Protein AF-W0Z5A5-F1 (afdb_monomer_lite)

pLDDT: mean 85.35, std 13.69, range [45.59, 98.44]

Radius of gyration: 23.7 Å; chains: 1; bounding box: 77×32×82 Å

Structure (mmCIF, N/CA/C/O backbone):
data_AF-W0Z5A5-F1
#
_entry.id   AF-W0Z5A5-F1
#
loop_
_atom_site.group_PDB
_atom_site.id
_atom_site.type_symbol
_atom_site.label_atom_id
_atom_site.label_alt_id
_atom_site.label_comp_id
_atom_site.label_asym_id
_atom_site.label_entity_id
_atom_site.label_seq_id
_atom_site.pdbx_PDB_ins_code
_atom_site.Cartn_x
_atom_site.Cartn_y
_atom_site.Cartn_z
_atom_site.occupancy
_atom_site.B_iso_or_equiv
_atom_site.auth_seq_id
_atom_site.auth_comp_id
_atom_site.auth_asym_id
_atom_site.auth_atom_id
_atom_site.pdbx_PDB_model_num
ATOM 1 N N . MET A 1 1 ? 2.523 -11.359 33.292 1.00 61.91 1 MET A N 1
ATOM 2 C CA . MET A 1 1 ? 3.242 -12.632 33.064 1.00 61.91 1 MET A CA 1
ATOM 3 C C . MET A 1 1 ? 3.071 -13.136 31.631 1.00 61.91 1 MET A C 1
ATOM 5 O O . MET A 1 1 ? 4.063 -13.268 30.933 1.00 61.91 1 MET A O 1
ATOM 9 N N . THR A 1 2 ? 1.841 -13.303 31.136 1.00 78.62 2 THR A N 1
ATOM 10 C CA . THR A 1 2 ? 1.542 -13.805 29.777 1.00 78.62 2 THR A CA 1
ATOM 11 C C . THR A 1 2 ? 2.139 -12.960 28.646 1.00 78.62 2 THR A C 1
ATOM 13 O O . THR A 1 2 ? 2.753 -13.506 27.742 1.00 78.62 2 THR A O 1
ATOM 16 N N . ALA A 1 3 ? 2.037 -11.628 28.714 1.00 73.06 3 ALA A N 1
ATOM 17 C CA . ALA A 1 3 ? 2.597 -10.742 27.684 1.00 73.06 3 ALA A CA 1
ATOM 18 C C . ALA A 1 3 ? 4.132 -10.819 27.587 1.00 73.06 3 ALA A C 1
ATOM 20 O O . ALA A 1 3 ? 4.684 -10.795 26.493 1.00 73.06 3 ALA A O 1
ATOM 21 N N . VAL A 1 4 ? 4.813 -10.958 28.729 1.00 80.62 4 VAL A N 1
ATOM 22 C CA . VAL A 1 4 ? 6.276 -11.109 28.786 1.00 80.62 4 VAL A CA 1
ATOM 23 C C . VAL A 1 4 ? 6.687 -12.460 28.207 1.00 80.62 4 VAL A C 1
ATOM 25 O O . VAL A 1 4 ? 7.598 -12.514 27.394 1.00 80.62 4 VAL A O 1
ATOM 28 N N . LEU A 1 5 ? 5.970 -13.533 28.552 1.00 83.56 5 LEU A N 1
ATOM 29 C CA . LEU A 1 5 ? 6.217 -14.865 27.997 1.00 83.56 5 LEU A CA 1
ATOM 30 C C . LEU A 1 5 ? 6.009 -14.906 26.479 1.00 83.56 5 LEU A C 1
ATOM 32 O O . LEU A 1 5 ? 6.840 -15.465 25.773 1.00 83.56 5 LEU A O 1
ATOM 36 N N . ILE A 1 6 ? 4.953 -14.265 25.967 1.00 82.19 6 ILE A N 1
ATOM 37 C CA . ILE A 1 6 ? 4.706 -14.161 24.522 1.00 82.19 6 ILE A CA 1
ATOM 38 C C . ILE A 1 6 ? 5.811 -13.350 23.841 1.00 82.19 6 ILE A C 1
ATOM 40 O O . ILE A 1 6 ? 6.297 -13.762 22.791 1.00 82.19 6 ILE A O 1
ATOM 44 N N . ALA A 1 7 ? 6.238 -12.227 24.427 1.00 80.44 7 ALA A N 1
ATOM 45 C CA . ALA A 1 7 ? 7.321 -11.417 23.875 1.00 80.44 7 ALA A 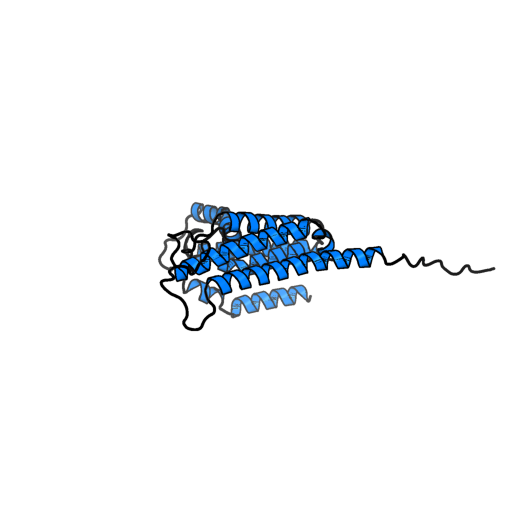CA 1
ATOM 46 C C . ALA A 1 7 ? 8.642 -12.200 23.825 1.00 80.44 7 ALA A C 1
ATOM 48 O O . ALA A 1 7 ? 9.289 -12.237 22.782 1.00 80.44 7 ALA A O 1
ATOM 49 N N . VAL A 1 8 ? 9.001 -12.888 24.913 1.00 85.06 8 VAL A N 1
ATOM 50 C CA . VAL A 1 8 ? 10.206 -13.726 24.986 1.00 85.06 8 VAL A CA 1
ATOM 51 C C . VAL A 1 8 ? 10.138 -14.873 23.978 1.00 85.06 8 VAL A C 1
ATOM 53 O O . VAL A 1 8 ? 11.091 -15.072 23.231 1.00 85.06 8 VAL A O 1
ATOM 56 N N . ALA A 1 9 ? 9.006 -15.577 23.888 1.00 84.06 9 ALA A N 1
ATOM 57 C CA . ALA A 1 9 ? 8.811 -16.648 22.913 1.00 84.06 9 ALA A CA 1
ATOM 58 C C . ALA A 1 9 ? 8.893 -16.135 21.466 1.00 84.06 9 ALA A C 1
ATOM 60 O O . ALA A 1 9 ? 9.521 -16.773 20.627 1.00 84.06 9 ALA A O 1
ATOM 61 N N . SER A 1 10 ? 8.319 -14.961 21.183 1.00 76.75 10 SER A N 1
ATOM 62 C CA . SER A 1 10 ? 8.355 -14.339 19.853 1.00 76.75 10 SER A CA 1
ATOM 63 C C . SER A 1 10 ? 9.774 -13.931 19.459 1.00 76.75 10 SER A C 1
ATOM 65 O O . SER A 1 10 ? 10.191 -14.184 18.332 1.00 76.75 10 SER A O 1
ATOM 67 N N . VAL A 1 11 ? 10.539 -13.342 20.387 1.00 79.25 11 VAL A N 1
ATOM 68 C CA . VAL A 1 11 ? 11.949 -12.988 20.164 1.00 79.25 11 VAL A CA 1
ATOM 69 C C . VAL A 1 11 ? 12.788 -14.245 19.958 1.00 79.25 11 VAL A C 1
ATOM 71 O O . VAL A 1 11 ? 13.546 -14.311 18.994 1.00 79.25 11 VAL A O 1
ATOM 74 N N . ALA A 1 12 ? 12.622 -15.260 20.809 1.00 81.00 12 ALA A N 1
ATOM 75 C CA . ALA A 1 12 ? 13.341 -16.522 20.684 1.00 81.00 12 ALA A CA 1
ATOM 76 C C . ALA A 1 12 ? 13.065 -17.190 19.329 1.00 81.00 12 ALA A C 1
ATOM 78 O O . ALA A 1 12 ? 14.008 -17.551 18.633 1.00 81.00 12 ALA A O 1
ATOM 79 N N . PHE A 1 13 ? 11.795 -17.275 18.919 1.00 79.31 13 PHE A N 1
ATOM 80 C CA . PHE A 1 13 ? 11.399 -17.840 17.627 1.00 79.31 13 PHE A CA 1
ATOM 81 C C . PHE A 1 13 ? 11.957 -17.033 16.450 1.00 79.31 13 PHE A C 1
ATOM 83 O O . PHE A 1 13 ? 12.467 -17.601 15.487 1.00 79.31 13 PHE A O 1
ATOM 90 N N . TYR A 1 14 ? 11.925 -15.700 16.533 1.00 74.06 14 TYR A N 1
ATOM 91 C CA . TYR A 1 14 ? 12.528 -14.840 15.519 1.00 74.06 14 TYR A CA 1
ATOM 92 C C . TYR A 1 14 ? 14.031 -15.114 15.371 1.00 74.06 14 TYR A C 1
ATOM 94 O O . TYR A 1 14 ? 14.503 -15.312 14.252 1.00 74.06 14 TYR A O 1
ATOM 102 N N . MET A 1 15 ? 14.772 -15.204 16.480 1.00 72.81 15 MET A N 1
ATOM 103 C CA . MET A 1 15 ? 16.218 -15.448 16.443 1.00 72.81 15 MET A CA 1
ATOM 104 C C . MET A 1 15 ? 16.584 -16.857 15.959 1.00 72.81 15 MET A C 1
ATOM 106 O O . MET A 1 15 ? 17.596 -17.012 15.281 1.00 72.81 15 MET A O 1
ATOM 110 N N . THR A 1 16 ? 15.778 -17.878 16.264 1.00 73.12 16 THR A N 1
ATOM 111 C CA . THR A 1 16 ? 16.061 -19.269 15.866 1.00 73.12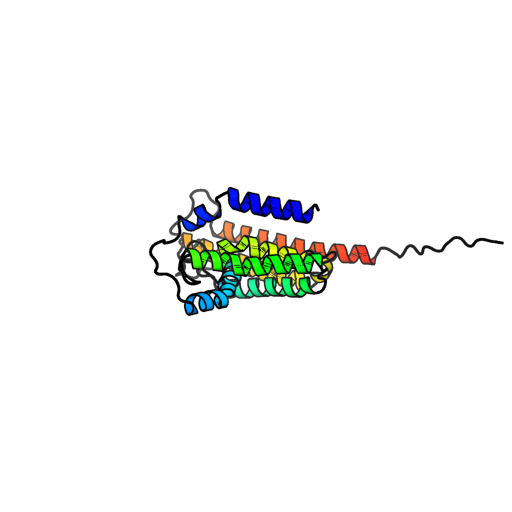 16 THR A CA 1
ATOM 112 C C . THR A 1 16 ? 15.590 -19.615 14.455 1.00 73.12 16 THR A C 1
ATOM 114 O O . THR A 1 16 ? 16.126 -20.533 13.842 1.00 73.12 16 THR A O 1
ATOM 117 N N . SER A 1 17 ? 14.622 -18.876 13.908 1.00 65.88 17 SER A N 1
ATOM 118 C CA . SER A 1 17 ? 14.005 -19.169 12.605 1.00 65.88 17 SER A CA 1
ATOM 119 C C . SER A 1 17 ? 14.885 -18.895 11.373 1.00 65.88 17 SER A C 1
ATOM 121 O O . SER A 1 17 ? 14.467 -19.211 10.258 1.00 65.88 17 SER A O 1
ATOM 123 N N . GLY A 1 18 ? 16.069 -18.283 11.530 1.00 56.88 18 GLY A N 1
ATOM 124 C CA . GLY A 1 18 ? 17.001 -18.003 10.424 1.00 56.88 18 GLY A CA 1
ATOM 125 C C . GLY A 1 18 ? 16.456 -17.064 9.333 1.00 56.88 18 GLY A C 1
ATOM 126 O O . GLY A 1 18 ? 17.076 -16.901 8.288 1.00 56.88 18 GLY A O 1
ATOM 127 N N . GLN A 1 19 ? 15.302 -16.425 9.548 1.00 55.81 19 GLN A N 1
ATOM 128 C CA . GLN A 1 19 ? 14.626 -15.610 8.529 1.00 55.81 19 GLN A CA 1
ATOM 129 C C . GLN A 1 19 ? 15.435 -14.366 8.133 1.00 55.81 19 GLN A C 1
ATOM 131 O O . GLN A 1 19 ? 15.357 -13.911 6.996 1.00 55.81 19 GLN A O 1
ATOM 136 N N . SER A 1 20 ? 16.252 -13.833 9.047 1.00 51.06 20 SER A N 1
ATOM 137 C CA . SER A 1 20 ? 17.130 -12.692 8.769 1.00 51.06 20 SER A CA 1
ATOM 138 C C . SER A 1 20 ? 18.277 -13.041 7.818 1.00 51.06 20 SER A C 1
ATOM 140 O O . SER A 1 20 ? 18.644 -12.207 6.995 1.00 51.06 20 SER A O 1
ATOM 142 N N . SER A 1 21 ? 18.824 -14.261 7.874 1.00 51.84 21 SER A N 1
ATOM 143 C CA . SER A 1 21 ? 19.929 -14.661 6.997 1.00 51.84 21 SER A CA 1
ATOM 144 C C . SER A 1 21 ? 19.455 -14.944 5.572 1.00 51.84 21 SER A C 1
ATOM 146 O O . SER A 1 21 ? 20.141 -14.547 4.637 1.00 51.84 21 SER A O 1
ATOM 148 N N . ALA A 1 22 ? 18.262 -15.522 5.391 1.00 52.97 22 ALA A N 1
ATOM 149 C CA . ALA A 1 22 ? 17.680 -15.791 4.071 1.00 52.97 22 ALA A CA 1
ATOM 150 C C . ALA A 1 22 ? 17.348 -14.518 3.265 1.00 52.97 22 ALA A C 1
ATOM 152 O O . ALA A 1 22 ? 17.406 -14.532 2.038 1.00 52.97 22 ALA A O 1
ATOM 153 N N . VAL A 1 23 ? 17.025 -13.406 3.941 1.00 56.03 23 VAL A N 1
ATOM 154 C CA . VAL A 1 23 ? 16.801 -12.104 3.286 1.00 56.03 23 VAL A CA 1
ATOM 155 C C . VAL A 1 23 ? 18.123 -11.449 2.872 1.00 56.03 23 VAL A C 1
ATOM 157 O O . VAL A 1 23 ? 18.169 -10.759 1.858 1.00 56.03 23 VAL A O 1
ATOM 160 N N . VAL A 1 24 ? 19.203 -11.664 3.630 1.00 55.28 24 VAL A N 1
ATOM 161 C CA . VAL A 1 24 ? 20.501 -10.999 3.414 1.00 55.28 24 VAL A CA 1
ATOM 162 C C . VAL A 1 24 ? 21.393 -11.752 2.427 1.00 55.28 24 VAL A C 1
ATOM 164 O O . VAL A 1 24 ? 22.122 -11.112 1.676 1.00 55.28 24 VAL A O 1
ATOM 167 N N . THR A 1 25 ? 21.316 -13.084 2.356 1.00 56.59 25 THR A N 1
ATOM 168 C CA . THR A 1 25 ? 22.140 -13.893 1.436 1.00 56.59 25 THR A CA 1
ATOM 169 C C . THR A 1 25 ? 21.875 -13.613 -0.045 1.00 56.59 25 THR A C 1
ATOM 171 O O . THR A 1 25 ? 22.753 -13.859 -0.866 1.00 56.59 25 THR A O 1
ATOM 174 N N . GLY A 1 26 ? 20.701 -13.073 -0.392 1.00 57.34 26 GLY A N 1
ATOM 175 C CA . GLY A 1 26 ? 20.353 -12.647 -1.754 1.00 57.34 26 GLY A CA 1
ATOM 176 C C . GLY A 1 26 ? 20.610 -11.165 -2.067 1.00 57.34 26 GLY A C 1
ATOM 177 O O . GLY A 1 26 ? 20.367 -10.742 -3.196 1.00 57.34 26 GLY A O 1
ATOM 178 N N . LEU A 1 27 ? 21.064 -10.359 -1.098 1.00 64.06 27 LEU A N 1
ATOM 179 C CA . LEU A 1 27 ? 21.330 -8.924 -1.272 1.00 64.06 27 LEU A CA 1
ATOM 180 C C . LEU A 1 27 ? 22.825 -8.692 -1.543 1.00 64.06 27 LEU A C 1
ATOM 182 O O . LEU A 1 27 ? 23.674 -9.374 -0.980 1.00 64.06 27 LEU A O 1
ATOM 186 N N . ALA A 1 28 ? 23.162 -7.738 -2.416 1.00 58.56 28 ALA A N 1
ATOM 187 C CA . ALA A 1 28 ? 24.539 -7.505 -2.862 1.00 58.56 28 ALA A CA 1
ATOM 188 C C . ALA A 1 28 ? 25.508 -7.248 -1.686 1.00 58.56 28 ALA A C 1
ATOM 190 O O . ALA A 1 28 ? 25.442 -6.215 -1.025 1.00 58.56 28 ALA A O 1
ATOM 191 N N . VAL A 1 29 ? 26.449 -8.172 -1.458 1.00 56.75 29 VAL A N 1
ATOM 192 C CA . VAL A 1 29 ? 27.388 -8.148 -0.312 1.00 56.75 29 VAL A CA 1
ATOM 193 C C . VAL A 1 29 ? 28.657 -7.310 -0.593 1.00 56.75 29 VAL A C 1
ATOM 195 O O . VAL A 1 29 ? 29.535 -7.183 0.255 1.00 56.75 29 VAL A O 1
ATOM 198 N N . GLY A 1 30 ? 28.770 -6.685 -1.770 1.00 68.50 30 GLY A N 1
ATOM 199 C CA . GLY A 1 30 ? 29.998 -6.014 -2.227 1.00 68.50 30 GLY A CA 1
ATOM 200 C C . GLY A 1 30 ? 30.121 -4.511 -1.942 1.00 68.50 30 GLY A C 1
ATOM 201 O O . GLY A 1 30 ? 31.150 -3.926 -2.266 1.00 68.50 30 GLY A O 1
ATOM 202 N N . ASN A 1 31 ? 29.101 -3.861 -1.376 1.00 79.69 31 ASN A N 1
ATOM 203 C CA . ASN A 1 31 ? 29.104 -2.401 -1.230 1.00 79.69 31 ASN A CA 1
ATOM 204 C C . ASN A 1 31 ? 29.978 -1.927 -0.051 1.00 79.69 31 ASN A C 1
ATOM 206 O O . ASN A 1 31 ? 30.055 -2.615 0.977 1.00 79.69 31 ASN A O 1
ATOM 210 N N . PRO A 1 32 ? 30.619 -0.745 -0.146 1.00 86.31 32 PRO A N 1
ATOM 211 C CA . PRO A 1 32 ? 31.303 -0.138 0.992 1.00 86.31 32 PRO A CA 1
ATOM 212 C C . PRO A 1 32 ? 30.308 0.177 2.125 1.00 86.31 32 PRO A C 1
ATOM 214 O O . PRO A 1 32 ? 29.115 0.350 1.863 1.00 86.31 32 PRO A O 1
ATOM 217 N N . PRO A 1 33 ? 30.758 0.247 3.393 1.00 89.50 33 PRO A N 1
ATOM 218 C CA . PRO A 1 33 ? 29.905 0.673 4.499 1.00 89.50 33 PRO A CA 1
ATOM 219 C C . PRO A 1 33 ? 29.274 2.043 4.232 1.00 89.50 33 PRO A C 1
ATOM 221 O O . PRO A 1 33 ? 29.924 2.938 3.690 1.00 89.50 33 PRO A O 1
ATOM 224 N N . LEU A 1 34 ? 28.014 2.208 4.635 1.00 90.88 34 LEU A N 1
ATOM 225 C CA . LEU A 1 34 ? 27.321 3.485 4.500 1.00 90.88 34 LEU A CA 1
ATOM 226 C C . LEU A 1 34 ? 27.917 4.525 5.458 1.00 90.88 34 LEU A C 1
ATOM 228 O O . LEU A 1 34 ? 28.246 4.230 6.607 1.00 90.88 34 LEU A O 1
ATOM 232 N N . SER A 1 35 ? 28.018 5.766 4.993 1.00 95.56 35 SER A N 1
ATOM 233 C CA . SER A 1 35 ? 28.360 6.909 5.836 1.00 95.56 35 SER A CA 1
ATOM 234 C C . SER A 1 35 ? 27.192 7.302 6.748 1.00 95.56 35 SER A C 1
ATOM 236 O O . SER A 1 35 ? 26.031 6.963 6.501 1.00 95.56 35 SER A O 1
ATOM 238 N N . PHE A 1 36 ? 27.469 8.095 7.786 1.00 95.75 36 PHE A N 1
ATOM 239 C CA . PHE A 1 36 ? 26.428 8.639 8.665 1.00 95.75 36 PHE A CA 1
ATOM 240 C C . PHE A 1 36 ? 25.340 9.407 7.890 1.00 95.75 36 PHE A C 1
ATOM 242 O O . PHE A 1 36 ? 24.149 9.225 8.140 1.00 95.75 36 PHE A O 1
ATOM 249 N N . ILE A 1 37 ? 25.733 10.208 6.893 1.00 97.19 37 ILE A N 1
ATOM 250 C CA . ILE A 1 37 ? 24.794 10.969 6.054 1.00 97.19 37 ILE A CA 1
ATOM 251 C C . ILE A 1 37 ? 23.914 10.038 5.215 1.00 97.19 37 ILE A C 1
ATOM 253 O O . ILE A 1 37 ? 22.727 10.305 5.036 1.00 97.19 37 ILE A O 1
ATOM 257 N N . GLN A 1 38 ? 24.453 8.916 4.740 1.00 95.81 38 GLN A N 1
ATOM 258 C CA . GLN A 1 38 ? 23.678 7.910 4.011 1.00 95.81 38 GLN A CA 1
ATOM 259 C C . GLN A 1 38 ? 22.681 7.181 4.920 1.00 95.81 38 GLN A C 1
ATOM 261 O O . GLN A 1 38 ? 21.544 6.946 4.514 1.00 95.81 38 GLN A O 1
ATOM 266 N N . HIS A 1 39 ? 23.050 6.895 6.172 1.00 96.06 39 HIS A N 1
ATOM 267 C CA . HIS A 1 39 ? 22.105 6.380 7.165 1.00 96.06 39 HIS A CA 1
ATOM 268 C C . HIS A 1 39 ? 20.980 7.375 7.468 1.00 96.06 39 HIS A C 1
ATOM 270 O O . HIS A 1 39 ? 19.814 6.983 7.486 1.00 96.06 39 HIS A O 1
ATOM 276 N N . LEU A 1 40 ? 21.306 8.659 7.640 1.00 97.25 40 LEU A N 1
ATOM 277 C CA . LEU A 1 40 ? 20.309 9.714 7.823 1.00 97.25 40 LEU A CA 1
ATOM 278 C C . LEU A 1 40 ? 19.401 9.851 6.590 1.00 97.25 40 LEU A C 1
ATOM 280 O O . LEU A 1 40 ? 18.185 9.960 6.720 1.00 97.25 40 LEU A O 1
ATOM 284 N N . THR A 1 41 ? 19.975 9.768 5.390 1.00 97.00 41 THR A N 1
ATOM 285 C CA . THR A 1 41 ? 19.224 9.784 4.126 1.00 97.00 41 THR A CA 1
ATOM 286 C C . THR A 1 41 ? 18.241 8.619 4.066 1.00 97.00 41 THR A C 1
ATOM 288 O O . THR A 1 41 ? 17.067 8.824 3.766 1.00 97.00 41 THR A O 1
ATOM 291 N N . ASN A 1 42 ? 18.676 7.406 4.413 1.00 97.00 42 ASN A N 1
ATOM 292 C CA . ASN A 1 42 ? 17.789 6.248 4.501 1.00 97.00 42 ASN A CA 1
ATOM 293 C C . ASN A 1 42 ? 16.675 6.457 5.529 1.00 97.00 42 ASN A C 1
ATOM 295 O O . ASN A 1 42 ? 15.513 6.220 5.211 1.00 97.00 42 ASN A O 1
ATOM 299 N N . PHE A 1 43 ? 17.007 6.953 6.723 1.00 97.00 43 PHE A N 1
ATOM 300 C CA . PHE A 1 43 ? 16.032 7.269 7.767 1.00 97.00 43 PHE A CA 1
ATOM 301 C C . PHE A 1 43 ? 14.925 8.200 7.272 1.00 97.00 43 PHE A C 1
ATOM 303 O O . PHE A 1 43 ? 13.753 7.920 7.513 1.00 97.00 43 PHE A O 1
ATOM 310 N N . LEU A 1 44 ? 15.279 9.259 6.546 1.00 97.50 44 LEU A N 1
ATOM 311 C CA . LEU A 1 44 ? 14.318 10.235 6.032 1.00 97.50 44 LEU A CA 1
ATOM 312 C C . LEU A 1 44 ? 13.508 9.721 4.831 1.00 97.50 44 LEU A C 1
ATOM 314 O O . LEU A 1 44 ? 12.385 10.172 4.626 1.00 97.50 44 LEU A O 1
ATOM 318 N N . ASN A 1 45 ? 14.042 8.774 4.053 1.00 97.00 45 ASN A N 1
ATOM 319 C CA . ASN A 1 45 ? 13.406 8.273 2.827 1.00 97.00 45 ASN A CA 1
ATOM 320 C C . ASN A 1 45 ? 12.564 7.002 3.014 1.00 97.00 45 ASN A C 1
ATOM 322 O O . ASN A 1 45 ? 11.898 6.566 2.074 1.00 97.00 45 ASN A O 1
ATOM 326 N N . ILE A 1 46 ? 12.525 6.415 4.211 1.00 96.50 46 ILE A N 1
ATOM 327 C CA . ILE A 1 46 ? 11.675 5.249 4.504 1.00 96.50 46 ILE A CA 1
ATOM 328 C C . ILE A 1 46 ? 10.198 5.430 4.160 1.00 96.50 46 ILE A C 1
ATOM 330 O O . ILE A 1 46 ? 9.621 4.478 3.629 1.00 96.50 46 ILE A O 1
ATOM 334 N N . PRO A 1 47 ? 9.569 6.601 4.377 1.00 96.00 47 PRO A N 1
ATOM 335 C CA . PRO A 1 47 ? 8.197 6.819 3.932 1.00 96.00 47 PRO A CA 1
ATOM 336 C C . PRO A 1 47 ? 7.989 6.557 2.432 1.00 96.00 47 PRO A C 1
ATOM 338 O O . PRO A 1 47 ? 6.895 6.170 2.028 1.00 96.00 47 PRO A O 1
ATOM 341 N N . GLY A 1 48 ? 9.041 6.673 1.610 1.00 95.88 48 GLY A N 1
ATOM 342 C CA . GLY A 1 48 ? 9.020 6.288 0.199 1.00 95.88 48 GLY A CA 1
ATOM 343 C C . GLY A 1 48 ? 8.764 4.795 -0.031 1.00 95.88 48 GLY A C 1
ATOM 344 O O . GLY A 1 48 ? 8.124 4.432 -1.014 1.00 95.88 48 GLY A O 1
ATOM 345 N N . LEU A 1 49 ? 9.183 3.917 0.888 1.00 95.94 49 LEU A N 1
ATOM 346 C CA . LEU A 1 49 ? 8.824 2.495 0.846 1.00 95.94 49 LEU A CA 1
ATOM 347 C C . LEU A 1 49 ? 7.341 2.290 1.180 1.00 95.94 49 LEU A C 1
ATOM 349 O O . LEU A 1 49 ? 6.704 1.399 0.626 1.00 95.94 49 LEU A O 1
ATOM 353 N N . TRP A 1 50 ? 6.772 3.109 2.067 1.00 95.44 50 TRP A N 1
ATOM 354 C CA . TRP A 1 50 ? 5.372 2.989 2.482 1.00 95.44 50 TRP A CA 1
ATOM 355 C C . TRP A 1 50 ? 4.434 3.376 1.342 1.00 95.44 50 TRP A C 1
ATOM 357 O O . TRP A 1 50 ? 3.514 2.634 1.006 1.00 95.44 50 TRP A O 1
ATOM 367 N N . THR A 1 51 ? 4.698 4.521 0.710 1.00 95.44 51 THR A N 1
ATOM 368 C CA . THR A 1 51 ? 3.946 4.973 -0.465 1.00 95.44 51 THR A CA 1
ATOM 369 C C . THR A 1 51 ? 4.220 4.085 -1.675 1.00 95.44 51 THR A C 1
ATOM 371 O O . THR A 1 51 ? 3.308 3.823 -2.458 1.00 95.44 51 THR A O 1
ATOM 374 N N . GLY A 1 52 ? 5.432 3.531 -1.793 1.00 95.25 52 GLY A N 1
ATOM 375 C CA . GLY A 1 52 ? 5.769 2.524 -2.793 1.00 95.25 52 GLY A CA 1
ATOM 376 C C . GLY A 1 52 ? 4.880 1.283 -2.718 1.00 95.25 52 GLY A C 1
ATOM 377 O O . GLY A 1 52 ? 4.401 0.811 -3.747 1.00 95.25 52 GLY A O 1
ATOM 378 N N . ALA A 1 53 ? 4.570 0.809 -1.507 1.00 94.62 53 ALA A N 1
ATOM 379 C CA . ALA A 1 53 ? 3.685 -0.337 -1.285 1.00 94.62 53 ALA A CA 1
ATOM 380 C C . ALA A 1 53 ? 2.224 -0.043 -1.673 1.00 94.62 53 ALA A C 1
ATOM 382 O O . ALA A 1 53 ? 1.449 -0.965 -1.911 1.00 94.62 53 ALA A O 1
ATOM 383 N N . LEU A 1 54 ? 1.866 1.239 -1.772 1.00 96.00 54 LEU A N 1
ATOM 384 C CA . LEU A 1 54 ? 0.553 1.733 -2.183 1.00 96.00 54 LEU A CA 1
ATOM 385 C C . LEU A 1 54 ? 0.521 2.154 -3.665 1.00 96.00 54 LEU A C 1
ATOM 387 O O . LEU A 1 54 ? -0.373 2.888 -4.073 1.00 96.00 54 LEU A O 1
ATOM 391 N N . GLY A 1 55 ? 1.483 1.694 -4.473 1.00 94.62 55 GLY A N 1
ATOM 392 C CA . GLY A 1 55 ? 1.547 1.946 -5.918 1.00 94.62 55 GLY A CA 1
ATOM 393 C C . GLY A 1 55 ? 2.449 3.110 -6.328 1.00 94.62 55 GLY A C 1
ATOM 394 O O . GLY A 1 55 ? 2.441 3.496 -7.491 1.00 94.62 55 GLY A O 1
ATOM 395 N N . GLY A 1 56 ? 3.217 3.691 -5.398 1.00 95.50 56 GLY A N 1
ATOM 396 C CA . GLY A 1 56 ? 4.174 4.761 -5.709 1.00 95.50 56 GLY A CA 1
ATOM 397 C C . GLY A 1 56 ? 5.446 4.267 -6.404 1.00 95.50 56 GLY A C 1
ATOM 398 O O . GLY A 1 56 ? 6.223 5.072 -6.903 1.00 95.50 56 GLY A O 1
ATOM 399 N N . TRP A 1 57 ? 5.680 2.954 -6.401 1.00 94.81 57 TRP A N 1
ATOM 400 C CA . TRP A 1 57 ? 6.791 2.285 -7.076 1.00 94.81 57 TRP A CA 1
ATOM 401 C C . TRP A 1 57 ? 6.230 1.308 -8.114 1.00 94.81 57 TRP A C 1
ATOM 403 O O . TRP A 1 57 ? 5.052 0.947 -8.061 1.00 94.81 57 TRP A O 1
ATOM 413 N N . GLY A 1 58 ? 7.070 0.867 -9.053 1.00 92.94 58 GLY A N 1
ATOM 414 C CA . GLY A 1 58 ? 6.647 -0.090 -10.071 1.00 92.94 58 GLY A CA 1
ATOM 415 C C . GLY A 1 58 ? 6.249 -1.455 -9.489 1.00 92.94 58 GLY A C 1
ATOM 416 O O . GLY A 1 58 ? 6.811 -1.909 -8.491 1.00 92.94 58 GLY A O 1
ATOM 417 N N . LEU A 1 59 ? 5.289 -2.130 -10.127 1.00 91.44 59 LEU A N 1
ATOM 418 C CA . LEU A 1 59 ? 4.957 -3.531 -9.828 1.00 91.44 59 LEU A CA 1
ATOM 419 C C . LEU A 1 59 ? 6.017 -4.480 -10.417 1.00 91.44 59 LEU A C 1
ATOM 421 O O . LEU A 1 59 ? 6.946 -4.042 -11.094 1.00 91.44 59 LEU A O 1
ATOM 425 N N . GLY A 1 60 ? 5.894 -5.787 -10.159 1.00 87.19 60 GLY A N 1
ATOM 426 C CA . GLY A 1 60 ? 6.795 -6.786 -10.750 1.00 87.19 60 GLY A CA 1
ATOM 427 C C . GLY A 1 60 ? 8.235 -6.605 -10.276 1.00 87.19 60 GLY A C 1
ATOM 428 O O . GLY A 1 60 ? 8.475 -6.652 -9.072 1.00 87.19 60 GLY A O 1
ATOM 429 N N . TRP A 1 61 ? 9.173 -6.358 -11.190 1.00 87.50 61 TRP A N 1
ATOM 430 C CA . TRP A 1 61 ? 10.571 -6.028 -10.882 1.00 87.50 61 TRP A CA 1
ATOM 431 C C . TRP A 1 61 ? 10.810 -4.508 -10.926 1.00 87.50 61 TRP A C 1
ATOM 433 O O . TRP A 1 61 ? 11.832 -4.030 -11.404 1.00 87.50 61 TRP A O 1
ATOM 443 N N . LEU A 1 62 ? 9.833 -3.733 -10.439 1.00 90.12 62 LEU A N 1
ATOM 444 C CA . LEU A 1 62 ? 9.795 -2.264 -10.493 1.00 90.12 62 LEU A CA 1
ATOM 445 C C . LEU A 1 62 ? 9.733 -1.679 -11.915 1.00 90.12 62 LEU A C 1
ATOM 447 O O . LEU A 1 62 ? 9.838 -0.470 -12.092 1.00 90.12 62 LEU A O 1
ATOM 451 N N . ASP A 1 63 ? 9.510 -2.519 -12.919 1.00 90.25 63 ASP A N 1
ATOM 452 C CA . ASP A 1 63 ? 9.474 -2.171 -14.337 1.00 90.25 63 ASP A CA 1
ATOM 453 C C . ASP A 1 63 ? 8.079 -1.736 -14.806 1.00 90.25 63 ASP A C 1
ATOM 455 O O . ASP A 1 63 ? 7.926 -1.103 -15.848 1.00 90.25 63 ASP A O 1
ATOM 459 N N . THR A 1 64 ? 7.045 -2.036 -14.020 1.00 93.25 64 THR A N 1
ATOM 460 C CA . THR A 1 64 ? 5.668 -1.647 -14.335 1.00 93.25 64 THR A CA 1
ATOM 461 C C . THR A 1 64 ? 5.278 -0.403 -13.548 1.00 93.25 64 THR A C 1
ATOM 463 O O . THR A 1 64 ? 4.666 -0.499 -12.482 1.00 93.25 64 THR A O 1
ATOM 466 N N . ILE A 1 65 ? 5.658 0.770 -14.051 1.00 94.06 65 ILE A N 1
ATOM 467 C CA . ILE A 1 65 ? 5.368 2.054 -13.401 1.00 94.06 65 ILE A CA 1
ATOM 468 C C . ILE A 1 65 ? 3.858 2.311 -13.430 1.00 94.06 65 ILE A C 1
ATOM 470 O O . ILE A 1 65 ? 3.224 2.289 -14.484 1.00 94.06 65 ILE A O 1
ATOM 474 N N . MET A 1 66 ? 3.277 2.549 -12.255 1.00 95.06 66 MET A N 1
ATOM 475 C CA . MET A 1 66 ? 1.847 2.813 -12.130 1.00 95.06 66 MET A CA 1
ATOM 476 C C . MET A 1 66 ? 1.517 4.266 -12.494 1.00 95.06 66 MET A C 1
ATOM 478 O O . MET A 1 66 ? 2.232 5.179 -12.072 1.00 95.06 66 MET A O 1
ATOM 482 N N . PRO A 1 67 ? 0.408 4.518 -13.217 1.00 95.31 67 PRO A N 1
ATOM 483 C CA . PRO A 1 67 ? -0.100 5.870 -13.410 1.00 95.31 67 PRO A CA 1
ATOM 484 C C . PRO A 1 67 ? -0.377 6.546 -12.064 1.00 95.31 67 PRO A C 1
ATOM 486 O O . PRO A 1 67 ? -0.906 5.905 -11.157 1.00 95.31 67 PRO A O 1
ATOM 489 N N . ALA A 1 68 ? -0.099 7.850 -11.954 1.00 96.69 68 ALA A N 1
ATOM 490 C CA . ALA A 1 68 ? -0.153 8.601 -10.692 1.00 96.69 68 ALA A CA 1
ATOM 491 C C . ALA A 1 68 ? -1.495 8.494 -9.939 1.00 96.69 68 ALA A C 1
ATOM 493 O O . ALA A 1 68 ? -1.521 8.544 -8.712 1.00 96.69 68 ALA A O 1
ATOM 494 N N . VAL A 1 69 ? -2.604 8.270 -10.652 1.00 97.69 69 VAL A N 1
ATOM 495 C CA . VAL A 1 69 ? -3.926 8.061 -10.042 1.00 97.69 69 VAL A CA 1
ATOM 496 C C . VAL A 1 69 ? -3.941 6.895 -9.043 1.00 97.69 69 VAL A C 1
ATOM 498 O O . VAL A 1 69 ? -4.620 6.979 -8.023 1.00 97.69 69 VAL A O 1
ATOM 501 N N . VAL A 1 70 ? -3.161 5.835 -9.285 1.00 97.94 70 VAL A N 1
ATOM 502 C CA . VAL A 1 70 ? -3.104 4.646 -8.423 1.00 97.94 70 VAL A CA 1
ATOM 503 C C . VAL A 1 70 ? -2.537 4.988 -7.038 1.00 97.94 70 VAL A C 1
ATOM 505 O O . VAL A 1 70 ? -3.272 4.814 -6.057 1.00 97.94 70 VAL A O 1
ATOM 508 N N . PRO A 1 71 ? -1.295 5.506 -6.904 1.00 97.56 71 PRO A N 1
ATOM 509 C CA . PRO A 1 71 ? -0.770 5.896 -5.602 1.00 97.56 71 PRO A CA 1
ATOM 510 C C . PRO A 1 71 ? -1.542 7.043 -4.969 1.00 97.56 71 PRO A C 1
ATOM 512 O O . PRO A 1 71 ? -1.765 7.005 -3.763 1.00 97.56 71 PRO A O 1
ATOM 515 N N . THR A 1 72 ? -2.001 8.034 -5.739 1.00 98.25 72 THR A N 1
ATOM 516 C CA . THR A 1 72 ? -2.756 9.161 -5.175 1.00 98.25 72 THR A CA 1
ATOM 517 C C . THR A 1 72 ? -4.017 8.685 -4.456 1.00 98.25 72 THR A C 1
ATOM 519 O O . THR A 1 72 ? -4.231 9.040 -3.297 1.00 98.25 72 THR A O 1
ATOM 522 N N . LEU A 1 73 ? -4.832 7.845 -5.103 1.00 98.31 73 LEU A N 1
ATOM 523 C CA . LEU A 1 73 ? -6.062 7.330 -4.501 1.00 98.31 73 LEU A CA 1
ATOM 524 C C . LEU A 1 73 ? -5.771 6.376 -3.335 1.00 98.31 73 LEU A C 1
ATOM 526 O O . LEU A 1 73 ? -6.404 6.476 -2.284 1.00 98.31 73 LEU A O 1
ATOM 530 N N . SER A 1 74 ? -4.792 5.485 -3.488 1.00 97.56 74 SER A N 1
ATOM 531 C CA . SER A 1 74 ? -4.483 4.463 -2.481 1.00 97.56 74 SER A CA 1
ATOM 532 C C . SER A 1 74 ? -3.882 5.068 -1.208 1.00 97.56 74 SER A C 1
ATOM 534 O O . SER A 1 74 ? -4.307 4.731 -0.101 1.00 97.56 74 SER A O 1
ATOM 536 N N . VAL A 1 75 ? -2.948 6.018 -1.344 1.00 97.19 75 VAL A N 1
ATOM 537 C CA . VAL A 1 75 ? -2.365 6.761 -0.215 1.00 97.19 75 VAL A CA 1
ATOM 538 C C . VAL A 1 75 ? -3.420 7.623 0.471 1.00 97.19 75 VAL A C 1
ATOM 540 O O . VAL A 1 75 ? -3.470 7.634 1.699 1.00 97.19 75 VAL A O 1
ATOM 543 N N . ALA A 1 76 ? -4.299 8.294 -0.282 1.00 96.88 76 ALA A N 1
ATOM 544 C CA . ALA A 1 76 ? -5.372 9.097 0.303 1.00 96.88 76 ALA A CA 1
ATOM 545 C C . ALA A 1 76 ? -6.317 8.249 1.169 1.00 96.88 76 ALA A C 1
ATOM 547 O O . ALA A 1 76 ? -6.652 8.641 2.290 1.00 96.88 76 ALA A O 1
ATOM 548 N N . VAL A 1 77 ? -6.709 7.062 0.692 1.00 95.75 77 VAL A N 1
ATOM 549 C CA . VAL A 1 77 ? -7.566 6.150 1.462 1.00 95.75 77 VAL A CA 1
ATOM 550 C C . VAL A 1 77 ? -6.833 5.588 2.683 1.00 95.75 77 VAL A C 1
ATOM 552 O O . VAL A 1 77 ? -7.408 5.575 3.771 1.00 95.75 77 VAL A O 1
ATOM 555 N N . ALA A 1 78 ? -5.564 5.189 2.548 1.00 94.88 78 ALA A N 1
ATOM 556 C CA . ALA A 1 78 ? -4.758 4.708 3.672 1.00 94.88 78 ALA A CA 1
ATOM 557 C C . ALA A 1 78 ? -4.562 5.788 4.753 1.00 94.88 78 ALA A C 1
ATOM 559 O O . ALA A 1 78 ? -4.759 5.526 5.940 1.00 94.88 78 ALA A O 1
ATOM 560 N N . ALA A 1 79 ? -4.249 7.023 4.353 1.00 93.81 79 ALA A N 1
ATOM 561 C CA . ALA A 1 79 ? -4.125 8.160 5.260 1.00 93.81 79 ALA A CA 1
ATOM 562 C C . ALA A 1 79 ? -5.457 8.472 5.957 1.00 93.81 79 ALA A C 1
ATOM 564 O O . ALA A 1 79 ? -5.493 8.640 7.177 1.00 93.81 79 ALA A O 1
ATOM 565 N N . GLY A 1 80 ? -6.563 8.474 5.205 1.00 91.81 80 GLY A N 1
ATOM 566 C CA . GLY A 1 80 ? -7.908 8.624 5.757 1.00 91.81 80 GLY A CA 1
ATOM 567 C C . GLY A 1 80 ? -8.240 7.536 6.780 1.00 91.81 80 GLY A C 1
ATOM 568 O O . GLY A 1 80 ? -8.799 7.836 7.833 1.00 91.81 80 GLY A O 1
ATOM 569 N N . ALA A 1 81 ? -7.832 6.291 6.522 1.00 89.69 81 ALA A N 1
ATOM 570 C CA . ALA A 1 81 ? -8.045 5.178 7.436 1.00 89.69 81 ALA A CA 1
ATOM 571 C C . ALA A 1 81 ? -7.299 5.335 8.760 1.00 89.69 81 ALA A C 1
ATOM 573 O O . ALA A 1 81 ? -7.890 5.137 9.824 1.00 89.69 81 ALA A O 1
ATOM 574 N N . ILE A 1 82 ? -6.030 5.743 8.703 1.00 89.62 82 ILE A N 1
ATOM 575 C CA . ILE A 1 82 ? -5.229 6.028 9.897 1.00 89.62 82 ILE A CA 1
ATOM 576 C C . ILE A 1 82 ? -5.843 7.198 10.669 1.00 89.62 82 ILE A C 1
ATOM 578 O O . ILE A 1 82 ? -6.070 7.086 11.872 1.00 89.62 82 ILE A O 1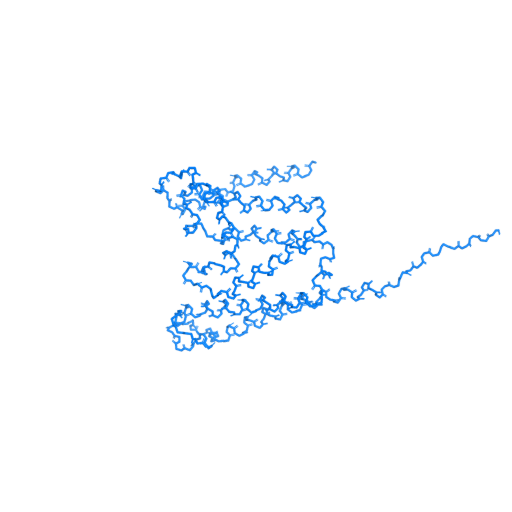
ATOM 582 N N . PHE A 1 83 ? -6.170 8.297 9.985 1.00 89.50 83 PHE A N 1
ATOM 583 C CA . PHE A 1 83 ? -6.713 9.497 10.619 1.00 89.50 83 PHE A CA 1
ATOM 584 C C . PHE A 1 83 ? -8.040 9.227 11.336 1.00 89.50 83 PHE A C 1
ATOM 586 O O . PHE A 1 83 ? -8.231 9.629 12.483 1.00 89.50 83 PHE A O 1
ATOM 593 N N . ILE A 1 84 ? -8.944 8.495 10.679 1.00 86.31 84 ILE A N 1
ATOM 594 C CA . ILE A 1 84 ? -10.206 8.064 11.278 1.00 86.31 84 ILE A CA 1
ATOM 595 C C . ILE A 1 84 ? -9.926 7.153 12.478 1.00 86.31 84 ILE A C 1
ATOM 597 O O . ILE A 1 84 ? -10.468 7.391 13.553 1.00 86.31 84 ILE A O 1
ATOM 601 N N . GLY A 1 85 ? -9.064 6.147 12.318 1.00 84.06 85 GLY A N 1
ATOM 602 C CA . GLY A 1 85 ? -8.778 5.128 13.328 1.00 84.06 85 GLY A CA 1
ATOM 603 C C . GLY A 1 85 ? -8.155 5.659 14.623 1.00 84.06 85 GLY A C 1
ATOM 604 O O . GLY A 1 85 ? -8.540 5.247 15.721 1.00 84.06 85 GLY A O 1
ATOM 605 N N . VAL A 1 86 ? -7.257 6.645 14.517 1.00 85.50 86 VAL A N 1
ATOM 606 C CA . VAL A 1 86 ? -6.526 7.215 15.663 1.00 85.50 86 VAL A CA 1
ATOM 607 C C . VAL A 1 86 ? -7.450 7.911 16.676 1.00 85.50 86 VAL A C 1
ATOM 609 O O . VAL A 1 86 ? -7.128 7.971 17.863 1.00 85.50 86 VAL A O 1
ATOM 612 N N . ARG A 1 87 ? -8.654 8.343 16.268 1.00 82.69 87 ARG A N 1
ATOM 613 C CA . ARG A 1 87 ? -9.613 9.053 17.135 1.00 82.69 87 ARG A CA 1
ATOM 614 C C . ARG A 1 87 ? -10.052 8.269 18.385 1.00 82.69 87 ARG A C 1
ATOM 616 O O . ARG A 1 87 ? -10.440 8.893 19.366 1.00 82.69 87 ARG A O 1
ATOM 623 N N . THR A 1 88 ? -10.036 6.931 18.380 1.00 77.75 88 THR A N 1
ATOM 624 C CA . THR A 1 88 ? -10.440 6.108 19.550 1.00 77.75 88 THR A CA 1
ATOM 625 C C . THR A 1 88 ? -9.351 5.158 20.015 1.00 77.75 88 THR A C 1
ATOM 627 O O . THR A 1 88 ? -9.631 4.028 20.428 1.00 77.75 88 THR A O 1
ATOM 630 N N . LEU A 1 89 ? -8.094 5.583 19.968 1.00 85.50 89 LEU A N 1
ATOM 631 C CA . LEU A 1 89 ? -7.006 4.760 20.476 1.00 85.50 89 LEU A CA 1
ATOM 632 C C . LEU A 1 89 ? -7.156 4.532 21.984 1.00 85.50 89 LEU A C 1
ATOM 634 O O . LEU A 1 89 ? -7.036 5.443 22.796 1.00 85.50 89 LEU A O 1
ATOM 638 N N . THR A 1 90 ? -7.387 3.278 22.370 1.00 89.56 90 THR A N 1
ATOM 639 C CA . THR A 1 90 ? -7.119 2.847 23.744 1.00 89.56 90 THR A CA 1
ATOM 640 C C . THR A 1 90 ? -5.615 2.730 23.931 1.00 89.56 90 THR A C 1
ATOM 642 O O . THR A 1 90 ? -4.902 2.457 22.967 1.00 89.56 90 THR A O 1
ATOM 645 N N . TRP A 1 91 ? -5.127 2.839 25.168 1.00 90.06 91 TRP A N 1
ATOM 646 C CA . TRP A 1 91 ? -3.694 2.714 25.460 1.00 90.06 91 TRP A CA 1
ATOM 647 C C . TRP A 1 91 ? -3.063 1.459 24.835 1.00 90.06 91 TRP A C 1
ATOM 649 O O . TRP A 1 91 ? -2.047 1.543 24.158 1.00 90.06 91 TRP A O 1
ATOM 659 N N . ARG A 1 92 ? -3.741 0.306 24.937 1.00 89.69 92 ARG A N 1
ATOM 660 C CA . ARG A 1 92 ? -3.296 -0.961 24.324 1.00 89.69 92 ARG A CA 1
ATOM 661 C C . ARG A 1 92 ? -3.123 -0.865 22.801 1.00 89.69 92 ARG A C 1
ATOM 663 O O . ARG A 1 92 ? -2.142 -1.370 22.266 1.00 89.69 92 ARG A O 1
ATOM 670 N N . ARG A 1 93 ? -4.065 -0.218 22.104 1.00 89.25 93 ARG A N 1
ATOM 671 C CA . ARG A 1 93 ? -4.005 -0.024 20.645 1.00 89.25 93 ARG A CA 1
ATOM 672 C C . ARG A 1 93 ? -2.984 1.037 20.258 1.00 89.25 93 ARG A C 1
ATOM 674 O O . ARG A 1 93 ? -2.299 0.857 19.262 1.00 89.25 93 ARG A O 1
ATOM 681 N N . ALA A 1 94 ? -2.837 2.086 21.063 1.00 91.69 94 ALA A N 1
ATOM 682 C CA . ALA A 1 94 ? -1.802 3.093 20.876 1.00 91.69 94 ALA A CA 1
ATOM 683 C C . ALA A 1 94 ? -0.406 2.464 20.951 1.00 91.69 94 ALA A C 1
ATOM 685 O O . ALA A 1 94 ? 0.404 2.681 20.056 1.00 91.69 94 ALA A O 1
ATOM 686 N N . THR A 1 95 ? -0.153 1.611 21.951 1.00 93.19 95 THR A N 1
ATOM 687 C CA . THR A 1 95 ? 1.110 0.870 22.058 1.00 93.19 95 THR A CA 1
ATOM 688 C C . THR A 1 95 ? 1.316 -0.067 20.868 1.00 93.19 95 THR A C 1
ATOM 690 O O . THR A 1 95 ? 2.395 -0.072 20.289 1.00 93.19 95 THR A O 1
ATOM 693 N N . ALA A 1 96 ? 0.292 -0.824 20.458 1.00 92.00 96 ALA A N 1
ATOM 694 C CA . ALA A 1 96 ? 0.397 -1.719 19.304 1.00 92.00 96 ALA A CA 1
ATOM 695 C C . ALA A 1 96 ? 0.678 -0.961 17.993 1.00 92.00 96 ALA A C 1
ATOM 697 O O . ALA A 1 96 ? 1.531 -1.380 17.213 1.00 92.00 96 ALA A O 1
ATOM 698 N N . LEU A 1 97 ? 0.010 0.177 17.772 1.00 92.94 97 LEU A N 1
ATOM 699 C CA . LEU A 1 97 ? 0.241 1.027 16.606 1.00 92.94 97 LEU A CA 1
ATOM 700 C C . LEU A 1 97 ? 1.647 1.632 16.638 1.00 92.94 97 LEU A C 1
ATOM 702 O O . LEU A 1 97 ? 2.336 1.610 15.625 1.00 92.94 97 LEU A O 1
ATOM 706 N N . ALA A 1 98 ? 2.099 2.117 17.798 1.00 94.38 98 ALA A N 1
ATOM 707 C CA . ALA A 1 98 ? 3.450 2.641 17.966 1.00 94.38 98 ALA A CA 1
ATOM 708 C C . ALA A 1 98 ? 4.508 1.573 17.654 1.00 94.38 98 ALA A C 1
ATOM 710 O O . ALA A 1 98 ? 5.437 1.844 16.902 1.00 94.38 98 ALA A O 1
ATOM 711 N N . VAL A 1 99 ? 4.337 0.344 18.154 1.00 94.69 99 VAL A N 1
ATOM 712 C CA . VAL A 1 99 ? 5.234 -0.781 17.845 1.00 94.69 99 VAL A CA 1
ATOM 713 C C . VAL A 1 99 ? 5.241 -1.086 16.346 1.00 94.69 99 VAL A C 1
ATOM 715 O O . VAL A 1 99 ? 6.316 -1.252 15.773 1.00 94.69 99 VAL A O 1
ATOM 718 N N . ALA A 1 100 ? 4.076 -1.109 15.690 1.00 93.69 100 ALA A N 1
ATOM 719 C CA . ALA A 1 100 ? 3.988 -1.341 14.249 1.00 93.69 100 ALA A CA 1
ATOM 720 C C . ALA A 1 100 ? 4.692 -0.236 13.440 1.00 93.69 100 ALA A C 1
ATOM 722 O O . ALA A 1 100 ? 5.477 -0.545 12.547 1.00 93.69 100 ALA A O 1
ATOM 723 N N . LEU A 1 101 ? 4.479 1.040 13.782 1.00 94.06 101 LEU A N 1
ATOM 724 C CA . LEU A 1 101 ? 5.125 2.177 13.115 1.00 94.06 101 LEU A CA 1
ATOM 725 C C . LEU A 1 101 ? 6.641 2.207 13.353 1.00 94.06 101 LEU A C 1
ATOM 727 O O . LEU A 1 101 ? 7.403 2.457 12.421 1.00 94.06 101 LEU A O 1
ATOM 731 N N . ILE A 1 102 ? 7.092 1.895 14.573 1.00 95.88 102 ILE A N 1
ATOM 732 C CA . ILE A 1 102 ? 8.519 1.749 14.889 1.00 95.88 102 ILE A CA 1
ATOM 733 C C . ILE A 1 102 ? 9.121 0.612 14.060 1.00 95.88 102 ILE A C 1
ATOM 735 O O . ILE A 1 102 ? 10.176 0.794 13.460 1.00 95.88 102 ILE A O 1
ATOM 739 N N . ALA A 1 103 ? 8.449 -0.538 13.958 1.00 93.44 103 ALA A N 1
ATOM 740 C CA . ALA A 1 103 ? 8.910 -1.652 13.132 1.00 93.44 103 ALA A CA 1
ATOM 741 C C . ALA A 1 103 ? 8.967 -1.282 11.640 1.00 93.44 103 ALA A C 1
ATOM 743 O O . ALA A 1 103 ? 9.954 -1.592 10.976 1.00 93.44 103 ALA A O 1
ATOM 744 N N . MET A 1 104 ? 7.969 -0.555 11.124 1.00 94.12 104 MET A N 1
ATOM 745 C CA . MET A 1 104 ? 7.958 -0.028 9.749 1.00 94.12 104 MET A CA 1
ATOM 746 C C . MET A 1 104 ? 9.116 0.932 9.450 1.00 94.12 104 MET A C 1
ATOM 748 O O . MET A 1 104 ? 9.409 1.170 8.278 1.00 94.12 104 MET A O 1
ATOM 752 N N . TRP A 1 105 ? 9.769 1.470 10.482 1.00 94.94 105 TRP A N 1
ATOM 753 C CA . TRP A 1 105 ? 10.980 2.276 10.363 1.00 94.94 105 TRP A CA 1
ATOM 754 C C . TRP A 1 105 ? 12.248 1.436 10.558 1.00 94.94 105 TRP A C 1
ATOM 756 O O . TRP A 1 105 ? 13.118 1.389 9.694 1.00 94.94 105 TRP A O 1
ATOM 766 N N . LEU A 1 106 ? 12.359 0.725 11.678 1.00 93.94 106 LEU A N 1
ATOM 767 C CA . LEU A 1 106 ? 13.590 0.036 12.065 1.00 93.94 106 LEU A CA 1
ATOM 768 C C . LEU A 1 106 ? 13.902 -1.183 11.193 1.00 93.94 106 LEU A C 1
ATOM 770 O O . LEU A 1 106 ? 15.069 -1.416 10.891 1.00 93.94 106 LEU A O 1
ATOM 774 N N . VAL A 1 107 ? 12.890 -1.942 10.760 1.00 91.81 107 VAL A N 1
ATOM 775 C CA . VAL A 1 107 ? 13.096 -3.129 9.914 1.00 91.81 107 VAL A CA 1
ATOM 776 C C . VAL A 1 107 ? 13.733 -2.758 8.569 1.00 91.81 107 VAL A C 1
ATOM 778 O O . VAL A 1 107 ? 14.802 -3.294 8.269 1.00 91.81 107 VAL A O 1
ATOM 781 N N . PRO A 1 108 ? 13.177 -1.828 7.761 1.00 92.44 108 PRO A N 1
ATOM 782 C CA . PRO A 1 108 ? 13.841 -1.425 6.526 1.00 92.44 108 PRO A CA 1
ATOM 783 C C . PRO A 1 108 ? 15.187 -0.736 6.772 1.00 92.44 108 PRO A C 1
ATOM 785 O O . PRO A 1 108 ? 16.097 -0.962 5.981 1.00 92.44 108 PRO A O 1
ATOM 788 N N . LEU A 1 109 ? 15.379 0.027 7.862 1.00 93.44 109 LEU A N 1
ATOM 789 C CA . LEU A 1 109 ? 16.712 0.562 8.188 1.00 93.44 109 LEU A CA 1
ATOM 790 C C . LEU A 1 109 ? 17.743 -0.529 8.414 1.00 93.44 109 LEU A C 1
ATOM 792 O O . LEU A 1 109 ? 18.851 -0.424 7.894 1.00 93.44 109 LEU A O 1
ATOM 796 N N . ALA A 1 110 ? 17.390 -1.558 9.180 1.00 90.81 110 ALA A N 1
ATOM 797 C CA . ALA A 1 110 ? 18.279 -2.677 9.441 1.00 90.81 110 ALA A CA 1
ATOM 798 C C . ALA A 1 110 ? 18.633 -3.398 8.136 1.00 90.81 110 ALA A C 1
ATOM 800 O O . ALA A 1 110 ? 19.809 -3.649 7.886 1.00 90.81 110 ALA A O 1
ATOM 801 N N . LEU A 1 111 ? 17.646 -3.647 7.267 1.00 89.19 111 LEU A N 1
ATOM 802 C CA . LEU A 1 111 ? 17.877 -4.261 5.957 1.00 89.19 111 LEU A CA 1
ATOM 803 C C . LEU A 1 111 ? 18.788 -3.405 5.071 1.00 89.19 111 LEU A C 1
ATOM 805 O O . LEU A 1 111 ? 19.730 -3.929 4.480 1.00 89.19 111 LEU A O 1
ATOM 809 N N . LEU A 1 112 ? 18.555 -2.093 5.002 1.00 91.25 112 LEU A N 1
ATOM 810 C CA . LEU A 1 112 ? 19.370 -1.151 4.227 1.00 91.25 112 LEU A CA 1
ATOM 811 C C . LEU A 1 112 ? 20.801 -1.039 4.770 1.00 91.25 112 LEU A C 1
ATOM 813 O O . LEU A 1 112 ? 21.751 -0.985 3.994 1.00 91.25 112 LEU A O 1
ATOM 817 N N . ALA A 1 113 ? 20.970 -1.038 6.094 1.00 90.81 113 ALA A N 1
ATOM 818 C CA . ALA A 1 113 ? 22.280 -1.005 6.738 1.00 90.81 113 ALA A CA 1
ATOM 819 C C . ALA A 1 113 ? 23.062 -2.308 6.507 1.00 90.81 113 ALA A C 1
ATOM 821 O O . ALA A 1 113 ? 24.249 -2.258 6.190 1.00 90.81 113 ALA A O 1
ATOM 822 N N . GLN A 1 114 ? 22.398 -3.463 6.614 1.00 87.00 114 GLN A N 1
ATOM 823 C CA . GLN A 1 114 ? 23.004 -4.778 6.378 1.00 87.00 114 GLN A CA 1
ATOM 824 C C . GLN A 1 114 ? 23.404 -4.969 4.913 1.00 87.00 114 GLN A C 1
ATOM 826 O O . GLN A 1 114 ? 24.499 -5.449 4.636 1.00 87.00 114 GLN A O 1
ATOM 831 N N . SER A 1 115 ? 22.547 -4.548 3.980 1.00 85.62 115 SER A N 1
ATOM 832 C CA . SER A 1 115 ? 22.824 -4.605 2.536 1.00 85.62 115 SER A CA 1
ATOM 833 C C . SER A 1 115 ? 23.707 -3.462 2.030 1.00 85.62 115 SER A C 1
ATOM 835 O O . SER A 1 115 ? 24.177 -3.501 0.895 1.00 85.62 115 SER A O 1
ATOM 837 N N . ARG A 1 116 ? 23.965 -2.454 2.873 1.00 90.94 116 ARG A N 1
ATOM 838 C CA . ARG A 1 116 ? 24.765 -1.263 2.559 1.00 90.94 116 ARG A CA 1
ATOM 839 C C . ARG A 1 116 ? 24.273 -0.545 1.301 1.00 90.94 116 ARG A C 1
ATOM 841 O O . ARG A 1 116 ? 25.059 -0.138 0.447 1.00 90.94 116 ARG A O 1
ATOM 848 N N . VAL A 1 117 ? 22.957 -0.397 1.183 1.00 91.12 117 VAL A N 1
ATOM 849 C CA . VAL A 1 117 ? 22.321 0.294 0.056 1.00 91.12 117 VAL A CA 1
ATOM 850 C C . VAL A 1 117 ? 21.415 1.426 0.522 1.00 91.12 117 VAL A C 1
ATOM 852 O O . VAL A 1 117 ? 21.039 1.522 1.693 1.00 91.12 117 VAL A O 1
ATOM 855 N N . LEU A 1 118 ? 21.056 2.299 -0.417 1.00 93.94 118 LEU A N 1
ATOM 856 C CA . LEU A 1 118 ? 20.091 3.366 -0.180 1.00 93.94 118 LEU A CA 1
ATOM 857 C C . LEU A 1 118 ? 18.664 2.927 -0.526 1.00 93.94 118 LEU A C 1
ATOM 859 O O . LEU A 1 118 ? 18.458 2.026 -1.346 1.00 93.94 118 LEU A O 1
ATOM 863 N N . VAL A 1 119 ? 17.671 3.588 0.070 1.00 94.31 119 VAL A N 1
ATOM 864 C CA . VAL A 1 119 ? 16.274 3.502 -0.384 1.00 94.31 119 VAL A CA 1
ATOM 865 C C . VAL A 1 119 ? 16.222 3.788 -1.890 1.00 94.31 119 VAL A C 1
ATOM 867 O O . VAL A 1 119 ? 16.852 4.728 -2.365 1.00 94.31 119 VAL A O 1
ATOM 870 N N . GLY A 1 120 ? 15.479 2.969 -2.639 1.00 89.19 120 GLY A N 1
ATOM 871 C CA . GLY A 1 120 ? 15.357 3.076 -4.103 1.00 89.19 120 GLY A CA 1
ATOM 872 C C . GLY A 1 120 ? 16.172 2.048 -4.890 1.00 89.19 120 GLY A C 1
ATOM 873 O O . GLY A 1 120 ? 16.124 2.049 -6.113 1.00 89.19 120 GLY A O 1
ATOM 874 N N . SER A 1 121 ? 16.911 1.170 -4.207 1.00 85.50 121 SER A N 1
ATOM 875 C CA . SER A 1 121 ? 17.759 0.153 -4.838 1.00 85.50 121 SER A CA 1
ATOM 876 C C . SER A 1 121 ? 17.196 -1.271 -4.669 1.00 85.50 121 SER A C 1
ATOM 878 O O . SER A 1 121 ? 16.215 -1.632 -5.309 1.00 85.50 121 SER A O 1
ATOM 880 N N . SER A 1 122 ? 17.801 -2.096 -3.805 1.00 85.44 122 SER A N 1
ATOM 881 C CA . SER A 1 122 ? 17.483 -3.526 -3.641 1.00 85.44 122 SER A CA 1
ATOM 882 C C . SER A 1 122 ? 16.379 -3.799 -2.615 1.00 85.44 122 SER A C 1
ATOM 884 O O . SER A 1 122 ? 15.688 -4.815 -2.699 1.00 85.44 122 SER A O 1
ATOM 886 N N . VAL A 1 123 ? 16.196 -2.904 -1.639 1.00 89.69 123 VAL A N 1
ATOM 887 C CA . VAL A 1 123 ? 15.125 -3.014 -0.639 1.00 89.69 123 VAL A CA 1
ATOM 888 C C . VAL A 1 123 ? 13.840 -2.456 -1.237 1.00 89.69 123 VAL A C 1
ATOM 890 O O . VAL A 1 123 ? 13.731 -1.256 -1.484 1.00 89.69 123 VAL A O 1
ATOM 893 N N . GLN A 1 124 ? 12.871 -3.339 -1.474 1.00 91.75 124 GLN A N 1
ATOM 894 C CA . GLN A 1 124 ? 11.626 -3.004 -2.157 1.00 91.75 124 GLN A CA 1
ATOM 895 C C . GLN A 1 124 ? 10.452 -2.866 -1.174 1.00 91.75 124 GLN A C 1
ATOM 897 O O . GLN A 1 124 ? 10.415 -3.562 -0.154 1.00 91.75 124 GLN A O 1
ATOM 902 N N . PRO A 1 125 ? 9.431 -2.053 -1.504 1.00 93.75 125 PRO A N 1
ATOM 903 C CA . PRO A 1 125 ? 8.241 -1.856 -0.678 1.00 93.75 125 PRO A CA 1
ATOM 904 C C . PRO A 1 125 ? 7.526 -3.136 -0.235 1.00 93.75 125 PRO A C 1
ATOM 906 O O . PRO A 1 125 ? 6.978 -3.203 0.863 1.00 93.75 125 PRO A O 1
ATOM 909 N N . ARG A 1 126 ? 7.563 -4.192 -1.058 1.00 91.00 126 ARG A N 1
ATOM 910 C CA . ARG A 1 126 ? 6.929 -5.481 -0.739 1.00 91.00 126 ARG A CA 1
ATOM 911 C C . ARG A 1 12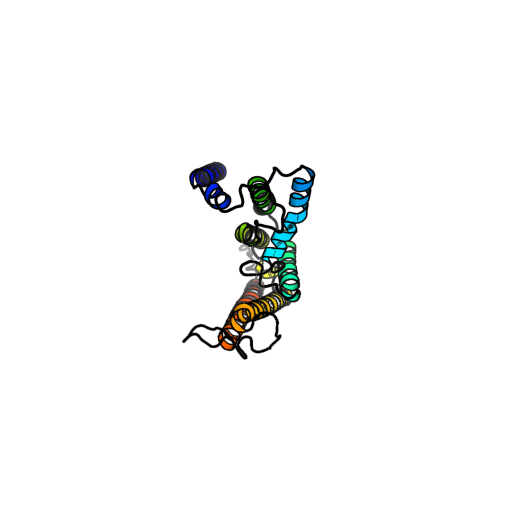6 ? 7.461 -6.115 0.554 1.00 91.00 126 ARG A C 1
ATOM 913 O O . ARG A 1 126 ? 6.724 -6.842 1.207 1.00 91.00 126 ARG A O 1
ATOM 920 N N . TYR A 1 127 ? 8.700 -5.811 0.952 1.00 88.50 127 TYR A N 1
ATOM 921 C CA . TYR A 1 127 ? 9.314 -6.356 2.168 1.00 88.50 127 TYR A CA 1
ATOM 922 C C . TYR A 1 127 ? 8.712 -5.785 3.455 1.00 88.50 127 TYR A C 1
ATOM 924 O O . TYR A 1 127 ? 8.767 -6.429 4.497 1.00 88.50 127 TYR A O 1
ATOM 932 N N . ILE A 1 128 ? 8.105 -4.598 3.389 1.00 90.62 128 ILE A N 1
ATOM 933 C CA . ILE A 1 128 ? 7.451 -3.957 4.537 1.00 90.62 128 ILE A CA 1
ATOM 934 C C . ILE A 1 128 ? 5.921 -4.038 4.473 1.00 90.62 128 ILE A C 1
ATOM 936 O O . ILE A 1 128 ? 5.248 -3.620 5.415 1.00 90.62 128 ILE A O 1
ATOM 940 N N . LEU A 1 129 ? 5.361 -4.571 3.380 1.00 90.50 129 LEU A N 1
ATOM 941 C CA . LEU A 1 129 ? 3.918 -4.649 3.161 1.00 90.50 129 LEU A CA 1
ATOM 942 C C . LEU A 1 129 ? 3.178 -5.350 4.318 1.00 90.50 129 LEU A C 1
ATOM 944 O O . LEU A 1 129 ? 2.173 -4.799 4.765 1.00 90.50 129 LEU A O 1
ATOM 948 N N . PRO A 1 130 ? 3.659 -6.477 4.888 1.00 90.88 130 PRO A N 1
ATOM 949 C CA . PRO A 1 130 ? 2.997 -7.089 6.042 1.00 90.88 130 PRO A CA 1
ATOM 950 C C . PRO A 1 130 ? 2.887 -6.139 7.243 1.00 90.88 130 PRO A C 1
ATOM 952 O O . PRO A 1 130 ? 1.836 -6.062 7.875 1.00 90.88 130 PRO A O 1
ATOM 955 N N . LEU A 1 131 ? 3.940 -5.364 7.525 1.00 91.94 131 LEU A N 1
ATOM 956 C CA . LEU A 1 131 ? 3.947 -4.386 8.616 1.00 91.94 131 LEU A CA 1
ATOM 957 C C . LEU A 1 131 ? 2.984 -3.227 8.342 1.00 91.94 131 LEU A C 1
ATOM 959 O O . LEU A 1 131 ? 2.275 -2.806 9.253 1.00 91.94 131 LEU A O 1
ATOM 963 N N . LEU A 1 132 ? 2.907 -2.757 7.091 1.00 94.00 132 LEU A N 1
ATOM 964 C CA . LEU A 1 132 ? 1.946 -1.732 6.677 1.00 94.00 132 LEU A CA 1
ATOM 965 C C . LEU A 1 132 ? 0.500 -2.199 6.898 1.00 94.00 132 LEU A C 1
ATOM 967 O O . LEU A 1 132 ? -0.307 -1.455 7.453 1.00 94.00 132 LEU A O 1
ATOM 971 N N . ILE A 1 133 ? 0.174 -3.439 6.518 1.00 92.75 133 ILE A N 1
ATOM 972 C CA . ILE A 1 133 ? -1.164 -4.011 6.728 1.00 92.75 133 ILE A CA 1
ATOM 973 C C . ILE A 1 133 ? -1.470 -4.174 8.220 1.00 92.75 133 ILE A C 1
ATOM 975 O O . ILE A 1 133 ? -2.581 -3.859 8.643 1.00 92.75 133 ILE A O 1
ATOM 979 N N . ILE A 1 134 ? -0.496 -4.589 9.037 1.00 91.81 134 ILE A N 1
ATOM 980 C CA . ILE A 1 134 ? -0.655 -4.640 10.498 1.00 91.81 134 ILE A CA 1
ATOM 981 C C . ILE A 1 134 ? -0.917 -3.240 11.062 1.00 91.81 134 ILE A C 1
ATOM 983 O O . ILE A 1 134 ? -1.844 -3.075 11.851 1.00 91.81 134 ILE A O 1
ATOM 987 N N . ALA A 1 135 ? -0.156 -2.222 10.651 1.00 92.62 135 ALA A N 1
ATOM 988 C CA . ALA A 1 135 ? -0.349 -0.851 11.118 1.00 92.62 135 ALA A CA 1
ATOM 989 C C . ALA A 1 135 ? -1.742 -0.316 10.751 1.00 92.62 135 ALA A C 1
ATOM 991 O O . ALA A 1 135 ? -2.442 0.213 11.616 1.00 92.62 135 ALA A O 1
ATOM 992 N N . LEU A 1 136 ? -2.185 -0.519 9.505 1.00 91.88 136 LEU A N 1
ATOM 993 C CA . LEU A 1 136 ? -3.533 -0.153 9.058 1.00 91.88 136 LEU A CA 1
ATOM 994 C C . LEU A 1 136 ? -4.616 -0.929 9.818 1.00 91.88 136 LEU A C 1
ATOM 996 O O . LEU A 1 136 ? -5.601 -0.337 10.264 1.00 91.88 136 LEU A O 1
ATOM 1000 N N . GLY A 1 137 ? -4.425 -2.233 10.017 1.00 89.56 137 GLY A N 1
ATOM 1001 C CA . GLY A 1 137 ? -5.337 -3.088 10.770 1.00 89.56 137 GLY A CA 1
ATOM 1002 C C . GLY A 1 137 ? -5.476 -2.632 12.220 1.00 89.56 137 GLY A C 1
ATOM 1003 O O . GLY A 1 137 ? -6.584 -2.405 12.687 1.00 89.56 137 GLY A O 1
ATOM 1004 N N . VAL A 1 138 ? -4.366 -2.404 12.924 1.00 90.00 138 VAL A N 1
ATOM 1005 C CA . VAL A 1 138 ? -4.372 -1.931 14.318 1.00 90.00 138 VAL A CA 1
ATOM 1006 C C . VAL A 1 138 ? -4.972 -0.531 14.434 1.00 90.00 138 VAL A C 1
ATOM 1008 O O . VAL A 1 138 ? -5.768 -0.291 15.344 1.00 90.00 138 VAL A O 1
ATOM 1011 N N . ALA A 1 139 ? -4.636 0.379 13.512 1.00 88.88 139 ALA A N 1
ATOM 1012 C CA . ALA A 1 139 ? -5.215 1.719 13.484 1.00 88.88 139 ALA A CA 1
ATOM 1013 C C . ALA A 1 139 ? -6.742 1.662 13.328 1.00 88.88 139 ALA A C 1
ATOM 1015 O O . ALA A 1 139 ? -7.457 2.428 13.970 1.00 88.88 139 ALA A O 1
ATOM 1016 N N . THR A 1 140 ? -7.251 0.725 12.524 1.00 86.12 140 THR A N 1
ATOM 1017 C CA . THR A 1 140 ? -8.683 0.591 12.219 1.00 86.12 140 THR A CA 1
ATOM 1018 C C . THR A 1 140 ? -9.436 -0.404 13.112 1.00 86.12 140 THR A C 1
ATOM 1020 O O . THR A 1 140 ? -10.664 -0.431 13.066 1.00 86.12 140 THR A O 1
ATOM 1023 N N . ALA A 1 141 ? -8.756 -1.148 13.994 1.00 82.44 141 ALA A N 1
ATOM 1024 C CA . ALA A 1 141 ? -9.324 -2.181 14.876 1.00 82.44 141 ALA A CA 1
ATOM 1025 C C . ALA A 1 141 ? -10.153 -1.634 16.061 1.00 82.44 141 ALA A C 1
ATOM 1027 O O . ALA A 1 141 ? -10.133 -2.182 17.167 1.00 82.44 141 ALA A O 1
ATOM 1028 N N . ALA A 1 142 ? -10.872 -0.526 15.879 1.00 74.50 142 ALA A N 1
ATOM 1029 C CA . ALA A 1 142 ? -11.735 0.027 16.913 1.00 74.50 142 ALA A CA 1
ATOM 1030 C C . ALA A 1 142 ? -13.073 -0.709 17.013 1.00 74.50 142 ALA A C 1
ATOM 1032 O O . ALA A 1 142 ? -13.733 -0.994 16.014 1.00 74.50 142 ALA A O 1
ATOM 1033 N N . SER A 1 143 ? -13.534 -0.929 18.245 1.00 66.62 143 SER A N 1
ATOM 1034 C CA . SER A 1 143 ? -14.927 -1.291 18.497 1.00 66.62 143 SER A CA 1
ATOM 1035 C C . SER A 1 143 ? -15.826 -0.206 17.903 1.00 66.62 143 SER A C 1
ATOM 1037 O O . SER A 1 143 ? -15.693 0.959 18.283 1.00 66.62 143 SER A O 1
ATOM 1039 N N . HIS A 1 144 ? -16.735 -0.583 17.002 1.00 66.75 144 HIS A N 1
ATOM 1040 C CA . HIS A 1 144 ? -17.591 0.330 16.233 1.00 66.75 144 HIS A CA 1
ATOM 1041 C C . HIS A 1 144 ? -16.878 1.168 15.153 1.00 66.75 144 HIS A C 1
ATOM 1043 O O . HIS A 1 144 ? -17.476 2.131 14.668 1.00 66.75 144 HIS A O 1
ATOM 1049 N N . ALA A 1 145 ? -15.659 0.802 14.723 1.00 66.00 145 ALA A N 1
ATOM 1050 C CA . ALA A 1 145 ? -14.964 1.457 13.602 1.00 66.00 145 ALA A CA 1
ATOM 1051 C C . ALA A 1 145 ? -15.842 1.552 12.344 1.00 66.00 145 ALA A C 1
ATOM 1053 O O . ALA A 1 145 ? -15.807 2.541 11.616 1.00 66.00 145 ALA A O 1
ATOM 1054 N N . GLU A 1 146 ? -16.696 0.553 12.126 1.00 67.31 146 GLU A N 1
ATOM 1055 C CA . GLU A 1 146 ? -17.643 0.498 11.012 1.00 67.31 146 GLU A CA 1
ATOM 1056 C C . GLU A 1 146 ? -18.586 1.708 10.962 1.00 67.31 146 GLU A C 1
ATOM 1058 O O . GLU A 1 146 ? -18.905 2.213 9.885 1.00 67.31 146 GLU A O 1
ATOM 1063 N N . ARG A 1 147 ? -18.965 2.267 12.122 1.00 69.06 147 ARG A N 1
ATOM 1064 C CA . ARG A 1 147 ? -19.807 3.474 12.179 1.00 69.06 147 ARG A CA 1
ATOM 1065 C C . ARG A 1 147 ? -19.113 4.674 11.540 1.00 69.06 147 ARG A C 1
ATOM 1067 O O . ARG A 1 147 ? -19.780 5.561 11.013 1.00 69.06 147 ARG A O 1
ATOM 1074 N N . TRP A 1 148 ? -17.788 4.715 11.577 1.00 73.62 148 TRP A N 1
ATOM 1075 C CA . TRP A 1 148 ? -16.993 5.860 11.132 1.00 73.62 148 TRP A CA 1
ATOM 1076 C C . TRP A 1 148 ? -16.771 5.863 9.623 1.00 73.62 148 TRP A C 1
ATOM 1078 O O . TRP A 1 148 ? -16.672 6.926 9.007 1.00 73.62 148 TRP A O 1
ATOM 1088 N N . TRP A 1 149 ? -16.795 4.668 9.040 1.00 75.62 149 TRP A N 1
ATOM 1089 C CA . TRP A 1 149 ? -16.796 4.430 7.602 1.00 75.62 149 TRP A CA 1
ATOM 1090 C C . TRP A 1 149 ? -18.196 4.442 6.985 1.00 75.62 149 TRP A C 1
ATOM 1092 O O . TRP A 1 149 ? -18.333 4.362 5.764 1.00 75.62 149 TRP A O 1
ATOM 1102 N N . SER A 1 150 ? -19.244 4.575 7.800 1.00 72.38 150 SER A N 1
ATOM 1103 C CA . SER A 1 150 ? -20.614 4.608 7.303 1.00 72.38 150 SER A CA 1
ATOM 1104 C C . SER A 1 150 ? -20.884 5.833 6.413 1.00 72.38 150 SER A C 1
ATOM 1106 O O . SER A 1 150 ? -20.275 6.900 6.539 1.00 72.38 150 SER A O 1
ATOM 1108 N N . GLY A 1 151 ? -21.822 5.671 5.476 1.00 79.88 151 GLY A N 1
ATOM 1109 C CA . GLY A 1 151 ? -22.262 6.753 4.592 1.00 79.88 151 GLY A CA 1
ATOM 1110 C C . GLY A 1 151 ? -21.297 7.053 3.428 1.00 79.88 151 GLY A C 1
ATOM 1111 O O . GLY A 1 151 ? -20.716 6.116 2.870 1.00 79.88 151 GLY A O 1
ATOM 1112 N N . PRO A 1 152 ? -21.158 8.331 3.019 1.00 86.12 152 PRO A N 1
ATOM 1113 C CA . PRO A 1 152 ? -20.379 8.715 1.838 1.00 86.12 152 PRO A CA 1
ATOM 1114 C C . PRO A 1 152 ? -18.886 8.392 1.932 1.00 86.12 152 PRO A C 1
ATOM 1116 O O . PRO A 1 152 ? -18.284 8.061 0.921 1.00 86.12 152 PRO A O 1
ATOM 1119 N N . ARG A 1 153 ? -18.281 8.427 3.129 1.00 89.06 153 ARG A N 1
ATOM 1120 C CA . ARG A 1 153 ? -16.833 8.200 3.308 1.00 89.06 153 ARG A CA 1
ATOM 1121 C C . ARG A 1 153 ? -16.407 6.801 2.864 1.00 89.06 153 ARG A C 1
ATOM 1123 O O . ARG A 1 153 ? -15.471 6.671 2.085 1.00 89.06 153 ARG A O 1
ATOM 1130 N N . GLY A 1 154 ? -17.125 5.769 3.313 1.00 89.44 154 GLY A N 1
ATOM 1131 C CA . GLY A 1 154 ? -16.868 4.389 2.902 1.00 89.44 154 GLY A CA 1
ATOM 1132 C C . GLY A 1 154 ? -17.128 4.153 1.415 1.00 89.44 154 GLY A C 1
ATOM 1133 O O . GLY A 1 154 ? -16.373 3.426 0.783 1.00 89.44 154 GLY A O 1
ATOM 1134 N N . LEU A 1 155 ? -18.143 4.80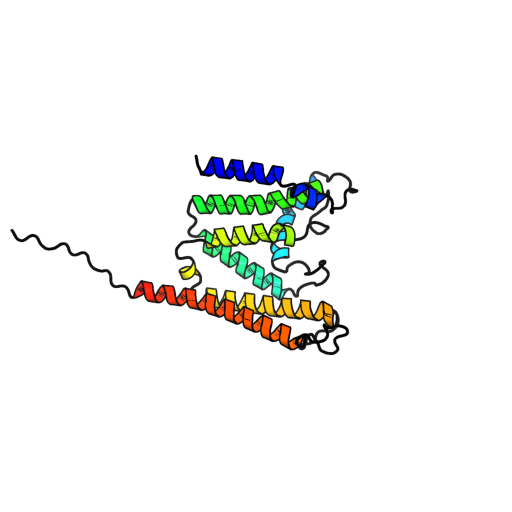5 0.829 1.00 92.12 155 LEU A N 1
ATOM 1135 C CA . LEU A 1 155 ? -18.393 4.727 -0.619 1.00 92.12 155 LEU A CA 1
ATOM 1136 C C . LEU A 1 155 ? -17.295 5.404 -1.435 1.00 92.12 155 LEU A C 1
ATOM 1138 O O . LEU A 1 155 ? -16.863 4.843 -2.434 1.00 92.12 155 LEU A O 1
ATOM 1142 N N . LEU A 1 156 ? -16.827 6.577 -1.006 1.00 94.12 156 LEU A N 1
ATOM 1143 C CA . LEU A 1 156 ? -15.728 7.287 -1.655 1.00 94.12 156 LEU A CA 1
ATOM 1144 C C . LEU A 1 156 ? -14.430 6.484 -1.572 1.00 94.12 156 LEU A C 1
ATOM 1146 O O . LEU A 1 156 ? -13.742 6.351 -2.577 1.00 94.12 156 LEU A O 1
ATOM 1150 N N . ALA A 1 157 ? -14.124 5.894 -0.413 1.00 94.62 157 ALA A N 1
ATOM 1151 C CA . ALA A 1 157 ? -12.964 5.020 -0.259 1.00 94.62 157 ALA A CA 1
ATOM 1152 C C . ALA A 1 157 ? -13.073 3.759 -1.130 1.00 94.62 157 ALA A C 1
ATOM 1154 O O . ALA A 1 157 ? -12.116 3.407 -1.817 1.00 94.62 157 ALA A O 1
ATOM 1155 N N . ALA A 1 158 ? -14.247 3.119 -1.158 1.00 95.44 158 ALA A N 1
ATOM 1156 C CA . ALA A 1 158 ? -14.508 1.969 -2.017 1.00 95.44 158 ALA A CA 1
ATOM 1157 C C . ALA A 1 158 ? -14.345 2.325 -3.501 1.00 95.44 158 ALA A C 1
ATOM 1159 O O . ALA A 1 158 ? -13.656 1.612 -4.225 1.00 95.44 158 ALA A O 1
ATOM 1160 N N . ALA A 1 159 ? -14.917 3.445 -3.948 1.00 96.94 159 ALA A N 1
ATOM 1161 C CA . ALA A 1 159 ? -14.800 3.918 -5.324 1.00 96.94 159 ALA A CA 1
ATOM 1162 C C . ALA A 1 159 ? -13.345 4.252 -5.689 1.00 96.94 159 ALA A C 1
ATOM 1164 O O . ALA A 1 159 ? -12.852 3.787 -6.713 1.00 96.94 159 ALA A O 1
ATOM 1165 N N . ALA A 1 160 ? -12.636 4.989 -4.829 1.00 98.06 160 ALA A N 1
ATOM 1166 C CA . ALA A 1 160 ? -11.236 5.355 -5.032 1.00 98.06 160 ALA A CA 1
ATOM 1167 C C . ALA A 1 160 ? -10.330 4.120 -5.161 1.00 98.06 160 ALA A C 1
ATOM 1169 O O . ALA A 1 160 ? -9.569 4.013 -6.121 1.00 98.06 160 ALA A O 1
ATOM 1170 N N . LEU A 1 161 ? -10.449 3.155 -4.243 1.00 98.00 161 LEU A N 1
ATOM 1171 C CA . LEU A 1 161 ? -9.679 1.910 -4.312 1.00 98.00 161 LEU A CA 1
ATOM 1172 C C . LEU A 1 161 ? -10.075 1.048 -5.514 1.00 98.00 161 LEU A C 1
ATOM 1174 O O . LEU A 1 161 ? -9.207 0.416 -6.107 1.00 98.00 161 LEU A O 1
ATOM 1178 N N . SER A 1 162 ? -11.352 1.040 -5.906 1.00 98.44 162 SER A N 1
ATOM 1179 C CA . SER A 1 162 ? -11.811 0.311 -7.097 1.00 98.44 162 SER A CA 1
ATOM 1180 C C . SER A 1 162 ? -11.189 0.871 -8.372 1.00 98.44 162 SER A C 1
ATOM 1182 O O . SER A 1 162 ? -10.700 0.109 -9.201 1.00 98.44 162 SER A O 1
ATOM 1184 N N . VAL A 1 163 ? -11.150 2.201 -8.510 1.00 98.44 163 VAL A N 1
ATOM 1185 C CA . VAL A 1 163 ? -10.482 2.873 -9.633 1.00 98.44 163 VAL A CA 1
ATOM 1186 C C . VAL A 1 163 ? -8.982 2.584 -9.613 1.00 98.44 163 VAL A C 1
ATOM 1188 O O . VAL A 1 163 ? -8.429 2.187 -10.637 1.00 98.44 163 VAL A O 1
ATOM 1191 N N . ALA A 1 164 ? -8.326 2.719 -8.456 1.00 98.44 164 ALA A N 1
ATOM 1192 C CA . ALA A 1 164 ? -6.900 2.433 -8.319 1.00 98.44 164 ALA A CA 1
ATOM 1193 C C . ALA A 1 164 ? -6.567 0.983 -8.711 1.00 98.44 164 ALA A C 1
ATOM 1195 O O . ALA A 1 164 ? -5.655 0.756 -9.504 1.00 98.44 164 ALA A O 1
ATOM 1196 N N . ALA A 1 165 ? -7.339 0.011 -8.220 1.00 97.94 165 ALA A N 1
ATOM 1197 C CA . ALA A 1 165 ? -7.157 -1.401 -8.533 1.00 97.94 165 ALA A CA 1
ATOM 1198 C C . ALA A 1 165 ? -7.417 -1.709 -10.015 1.00 97.94 165 ALA A C 1
ATOM 1200 O O . ALA A 1 165 ? -6.631 -2.425 -10.629 1.00 97.94 165 ALA A O 1
ATOM 1201 N N . ALA A 1 166 ? -8.471 -1.142 -10.611 1.00 98.12 166 ALA A N 1
ATOM 1202 C CA . ALA A 1 166 ? -8.790 -1.346 -12.022 1.00 98.12 166 ALA A CA 1
ATOM 1203 C C . ALA A 1 166 ? -7.696 -0.793 -12.948 1.00 98.12 166 ALA A C 1
ATOM 1205 O O . ALA A 1 166 ? -7.319 -1.451 -13.919 1.00 98.12 166 ALA A O 1
ATOM 1206 N N . VAL A 1 167 ? -7.154 0.391 -12.638 1.00 97.31 167 VAL A N 1
ATOM 1207 C CA . VAL A 1 167 ? -6.052 1.006 -13.397 1.00 97.31 167 VAL A CA 1
ATOM 1208 C C . VAL A 1 167 ? -4.747 0.235 -13.200 1.00 97.31 167 VAL A C 1
ATOM 1210 O O . VAL A 1 167 ? -4.030 -0.010 -14.173 1.00 97.31 167 VAL A O 1
ATOM 1213 N N . ALA A 1 168 ? -4.441 -0.186 -11.970 1.00 97.00 168 ALA A N 1
ATOM 1214 C CA . ALA A 1 168 ? -3.256 -0.989 -11.686 1.00 97.00 168 ALA A CA 1
ATOM 1215 C C . ALA A 1 168 ? -3.304 -2.337 -12.417 1.00 97.00 168 ALA A C 1
ATOM 1217 O O . ALA A 1 168 ? -2.334 -2.718 -13.071 1.00 97.00 168 ALA A O 1
ATOM 1218 N N . LEU A 1 169 ? -4.450 -3.025 -12.377 1.00 96.88 169 LEU A N 1
ATOM 1219 C CA . LEU A 1 169 ? -4.651 -4.293 -13.073 1.00 96.88 169 LEU A CA 1
ATOM 1220 C C . LEU A 1 169 ? -4.547 -4.120 -14.591 1.00 96.88 169 LEU A C 1
ATOM 1222 O O . LEU A 1 169 ? -3.874 -4.915 -15.238 1.00 96.88 169 LEU A O 1
ATOM 1226 N N . HIS A 1 170 ? -5.155 -3.072 -15.156 1.00 96.00 170 HIS A N 1
ATOM 1227 C CA . HIS A 1 170 ? -5.047 -2.761 -16.587 1.00 96.00 170 HIS A CA 1
ATOM 1228 C C . HIS A 1 170 ? -3.592 -2.569 -17.020 1.00 96.00 170 HIS A C 1
ATOM 1230 O O . HIS A 1 170 ? -3.128 -3.220 -17.955 1.00 96.00 170 HIS A O 1
ATOM 1236 N N . THR A 1 171 ? -2.862 -1.727 -16.287 1.00 95.06 171 THR A N 1
ATOM 1237 C CA . THR A 1 171 ? -1.452 -1.423 -16.563 1.00 95.06 171 THR A CA 1
ATOM 1238 C C . THR A 1 171 ? -0.593 -2.680 -16.451 1.00 95.06 171 THR A C 1
ATOM 1240 O O . THR A 1 171 ? 0.258 -2.934 -17.302 1.00 95.06 171 THR A O 1
ATOM 1243 N N . ASN A 1 172 ? -0.845 -3.501 -15.430 1.00 94.81 172 ASN A N 1
ATOM 1244 C CA . ASN A 1 172 ? -0.110 -4.739 -15.213 1.00 94.81 172 ASN A CA 1
ATOM 1245 C C . ASN A 1 172 ? -0.395 -5.785 -16.297 1.00 94.81 172 ASN A C 1
ATOM 1247 O O . ASN A 1 172 ? 0.529 -6.443 -16.749 1.00 94.81 172 ASN A O 1
ATOM 1251 N N . VAL A 1 173 ? -1.641 -5.925 -16.761 1.00 94.75 173 VAL A N 1
ATOM 1252 C CA . VAL A 1 173 ? -1.954 -6.811 -17.895 1.00 94.75 173 VAL A CA 1
ATOM 1253 C C . VAL A 1 173 ? -1.224 -6.333 -19.150 1.00 94.75 173 VAL A C 1
ATOM 1255 O O . VAL A 1 173 ? -0.539 -7.132 -19.782 1.00 94.75 173 VAL A O 1
ATOM 1258 N N . ARG A 1 174 ? -1.281 -5.026 -19.451 1.00 93.25 174 ARG A N 1
ATOM 1259 C CA . ARG A 1 174 ? -0.597 -4.430 -20.611 1.00 93.25 174 ARG A CA 1
ATOM 1260 C C . ARG A 1 174 ? 0.899 -4.696 -20.634 1.00 93.25 174 ARG A C 1
ATOM 1262 O O . ARG A 1 174 ? 1.449 -4.959 -21.699 1.00 93.25 174 ARG A O 1
ATOM 1269 N N . ARG A 1 175 ? 1.553 -4.676 -19.469 1.00 92.75 175 ARG A N 1
ATOM 1270 C CA . ARG A 1 175 ? 2.985 -4.973 -19.360 1.00 92.75 175 ARG A CA 1
ATOM 1271 C C . ARG A 1 175 ? 3.367 -6.304 -20.011 1.00 92.75 175 ARG A C 1
ATOM 1273 O O . ARG A 1 175 ? 4.450 -6.378 -20.591 1.00 92.75 175 ARG A O 1
ATOM 1280 N N . TYR A 1 176 ? 2.504 -7.312 -19.887 1.00 91.50 176 TYR A N 1
ATOM 1281 C CA . TYR A 1 176 ? 2.745 -8.673 -20.366 1.00 91.50 176 TYR A CA 1
ATOM 1282 C C . TYR A 1 176 ? 2.114 -8.975 -21.729 1.00 91.50 176 TYR A C 1
ATOM 1284 O O . TYR A 1 176 ? 2.454 -9.994 -22.317 1.00 91.50 176 TYR A O 1
ATOM 1292 N N . THR A 1 177 ? 1.212 -8.127 -22.230 1.00 93.38 177 THR A N 1
ATOM 1293 C CA . THR A 1 177 ? 0.529 -8.333 -23.518 1.00 93.38 177 THR A CA 1
ATOM 1294 C C . THR A 1 177 ? 1.078 -7.439 -24.625 1.00 93.38 177 THR A C 1
ATOM 1296 O O . THR A 1 177 ? 1.482 -7.949 -25.658 1.00 93.38 177 THR A O 1
ATOM 1299 N N . THR A 1 178 ? 1.080 -6.120 -24.430 1.00 89.69 178 THR A N 1
ATOM 1300 C CA . THR A 1 178 ? 1.369 -5.116 -25.477 1.00 89.69 178 THR A CA 1
ATOM 1301 C C . THR A 1 178 ? 2.581 -4.245 -25.157 1.00 89.69 178 THR A C 1
ATOM 1303 O O . THR A 1 178 ? 2.861 -3.279 -25.861 1.00 89.69 178 THR A O 1
ATOM 1306 N N . GLY A 1 179 ? 3.206 -4.463 -24.000 1.00 85.06 179 GLY A N 1
ATOM 1307 C CA . GLY A 1 179 ? 4.106 -3.486 -23.399 1.00 85.06 179 GLY A CA 1
ATOM 1308 C C . GLY A 1 179 ? 3.378 -2.224 -22.911 1.00 85.06 179 GLY A C 1
ATOM 1309 O O . GLY A 1 179 ? 2.154 -2.068 -23.031 1.00 85.06 179 GLY A O 1
ATOM 1310 N N . ILE A 1 180 ? 4.145 -1.308 -22.315 1.00 76.81 180 ILE A N 1
ATOM 1311 C CA . ILE A 1 180 ? 3.624 -0.058 -21.733 1.00 76.81 180 ILE A CA 1
ATOM 1312 C C . ILE A 1 180 ? 3.530 1.095 -22.747 1.00 76.81 180 ILE A C 1
ATOM 1314 O O . ILE A 1 180 ? 2.886 2.100 -22.446 1.00 76.81 180 ILE A O 1
ATOM 1318 N N . ASP A 1 181 ? 4.013 0.902 -23.976 1.00 77.44 181 ASP A N 1
ATOM 1319 C CA . ASP A 1 181 ? 4.241 1.973 -24.960 1.00 77.44 181 ASP A CA 1
ATOM 1320 C C . ASP A 1 181 ? 2.980 2.427 -25.718 1.00 77.44 181 ASP A C 1
ATOM 1322 O O . ASP A 1 181 ? 2.891 3.579 -26.136 1.00 77.44 181 ASP A O 1
ATOM 1326 N N . MET A 1 182 ? 1.965 1.563 -25.859 1.00 69.31 182 MET A N 1
ATOM 1327 C CA . MET A 1 182 ? 0.731 1.876 -26.604 1.00 69.31 182 MET A CA 1
ATOM 1328 C C . MET A 1 182 ? -0.524 1.921 -25.716 1.00 69.31 182 MET A C 1
ATOM 1330 O O . MET A 1 182 ? -1.084 0.869 -25.390 1.00 69.31 182 MET A O 1
ATOM 1334 N N . PRO A 1 183 ? -1.015 3.106 -25.306 1.00 73.31 183 PRO A N 1
ATOM 1335 C CA . PRO A 1 183 ? -2.213 3.203 -24.479 1.00 73.31 183 PRO A CA 1
ATOM 1336 C C . PRO A 1 183 ? -3.456 2.726 -25.248 1.00 73.31 183 PRO A C 1
ATOM 1338 O O . PRO A 1 183 ? -3.886 3.352 -26.213 1.00 73.31 183 PRO A O 1
ATOM 1341 N N . ALA A 1 184 ? -4.064 1.630 -24.789 1.00 81.31 184 ALA A N 1
ATOM 1342 C CA . ALA A 1 184 ? -5.294 1.075 -25.350 1.00 81.31 184 ALA A CA 1
ATOM 1343 C C . ALA A 1 184 ? -6.301 0.734 -24.244 1.00 81.31 184 ALA A C 1
ATOM 1345 O O . ALA A 1 184 ? -5.927 0.228 -23.186 1.00 81.31 184 ALA A O 1
ATOM 1346 N N . LEU A 1 185 ? -7.595 0.973 -24.495 1.00 85.81 185 LEU A N 1
ATOM 1347 C CA . LEU A 1 185 ? -8.670 0.607 -23.560 1.00 85.81 185 LEU A CA 1
ATOM 1348 C C . LEU A 1 185 ? -8.744 -0.909 -23.352 1.00 85.81 185 LEU A C 1
ATOM 1350 O O . LEU A 1 185 ? -8.851 -1.364 -22.218 1.00 85.81 185 LEU A O 1
ATOM 1354 N N . ASN A 1 186 ? -8.636 -1.686 -24.432 1.00 91.69 186 ASN A N 1
ATOM 1355 C CA . ASN A 1 186 ? -8.494 -3.133 -24.340 1.00 91.69 186 ASN A CA 1
ATOM 1356 C C . ASN A 1 186 ? -7.019 -3.483 -24.080 1.00 91.69 186 ASN A C 1
ATOM 1358 O O . ASN A 1 186 ? -6.206 -3.294 -24.985 1.00 91.69 186 ASN A O 1
ATOM 1362 N N . PRO A 1 187 ? -6.670 -4.020 -22.894 1.00 90.88 187 PRO A N 1
ATOM 1363 C CA . PRO A 1 187 ? -5.284 -4.315 -22.550 1.00 90.88 187 PRO A CA 1
ATOM 1364 C C . PRO A 1 187 ? -4.714 -5.518 -23.318 1.00 90.88 187 PRO A C 1
ATOM 1366 O O . PRO A 1 187 ? -3.528 -5.788 -23.211 1.00 90.88 187 PRO A O 1
ATOM 1369 N N . GLY A 1 188 ? -5.536 -6.259 -24.066 1.00 90.75 188 GLY A N 1
ATOM 1370 C CA . GLY A 1 188 ? -5.119 -7.391 -24.896 1.00 90.75 188 GLY A CA 1
ATOM 1371 C C . GLY A 1 188 ? -5.227 -7.149 -26.397 1.00 90.75 188 GLY A C 1
ATOM 1372 O O . GLY A 1 188 ? -5.129 -8.107 -27.160 1.00 90.75 188 GLY A O 1
ATOM 1373 N N . ARG A 1 189 ? -5.510 -5.916 -26.833 1.00 88.75 189 ARG A N 1
ATOM 1374 C CA . ARG A 1 189 ? -5.539 -5.592 -28.262 1.00 88.75 189 ARG A CA 1
ATOM 1375 C C . ARG A 1 189 ? -4.123 -5.737 -28.816 1.00 88.75 189 ARG A C 1
ATOM 1377 O O . ARG A 1 189 ? -3.225 -5.104 -28.283 1.00 88.75 189 ARG A O 1
ATOM 1384 N N . ASP A 1 190 ? -3.956 -6.550 -29.855 1.00 89.31 190 ASP A N 1
ATOM 1385 C CA . ASP A 1 190 ? -2.653 -6.819 -30.477 1.00 89.31 190 ASP A CA 1
ATOM 1386 C C . ASP A 1 190 ? -1.630 -7.417 -29.485 1.00 89.31 190 ASP A C 1
ATOM 1388 O O . ASP A 1 190 ? -0.448 -7.093 -29.514 1.00 89.31 190 ASP A O 1
ATOM 1392 N N . ALA A 1 191 ? -2.097 -8.279 -28.568 1.00 91.69 191 ALA A N 1
ATOM 1393 C CA . ALA A 1 191 ? -1.239 -8.928 -27.578 1.00 91.69 191 ALA A CA 1
ATOM 1394 C C . ALA A 1 191 ? -0.165 -9.807 -28.243 1.00 91.69 191 ALA A C 1
ATOM 1396 O O . ALA A 1 191 ? -0.482 -10.767 -28.943 1.00 91.69 191 ALA A O 1
ATOM 1397 N N . GLU A 1 192 ? 1.101 -9.514 -27.954 1.00 91.94 192 GLU A N 1
ATOM 1398 C CA . GLU A 1 192 ? 2.265 -10.294 -28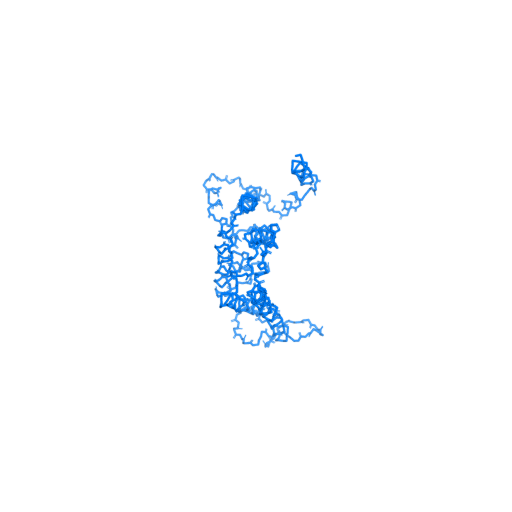.385 1.00 91.94 192 GLU A CA 1
ATOM 1399 C C . GLU A 1 192 ? 2.373 -11.609 -27.613 1.00 91.94 192 GLU A C 1
ATOM 1401 O O . GLU A 1 192 ? 2.865 -12.617 -28.122 1.00 91.94 192 GLU A O 1
ATOM 1406 N N . TRP A 1 193 ? 1.890 -11.606 -26.370 1.00 92.62 193 TRP A N 1
ATOM 1407 C CA . TRP A 1 193 ? 1.891 -12.778 -25.516 1.00 92.62 193 TRP A CA 1
ATOM 1408 C C . TRP A 1 193 ? 0.659 -12.833 -24.610 1.00 92.62 193 TRP A C 1
ATOM 1410 O O . TRP A 1 193 ? 0.244 -11.846 -24.002 1.00 92.62 193 TRP A O 1
ATOM 1420 N N . TRP A 1 194 ? 0.077 -14.027 -24.504 1.00 94.62 194 TRP A N 1
ATOM 1421 C CA . TRP A 1 194 ? -0.946 -14.377 -23.523 1.00 94.62 194 TRP A CA 1
ATOM 1422 C C . TRP A 1 194 ? -0.976 -15.894 -23.329 1.00 94.62 194 TRP A C 1
ATOM 1424 O O . TRP A 1 194 ? -0.524 -16.650 -24.191 1.00 94.62 194 TRP A O 1
ATOM 1434 N N . TRP A 1 195 ? -1.523 -16.364 -22.210 1.00 92.56 195 TRP A N 1
ATOM 1435 C CA . TRP A 1 195 ? -1.631 -17.796 -21.945 1.00 92.56 195 TRP A CA 1
ATOM 1436 C C . TRP A 1 195 ? -2.633 -18.488 -22.884 1.00 92.56 195 TRP A C 1
ATOM 1438 O O . TRP A 1 195 ? -3.799 -18.080 -22.938 1.00 92.56 195 TRP A O 1
ATOM 1448 N N . PRO A 1 196 ? -2.238 -19.583 -23.564 1.00 93.12 196 PRO A N 1
ATOM 1449 C CA . PRO A 1 196 ? -3.173 -20.403 -24.326 1.00 93.12 196 PRO A CA 1
ATOM 1450 C C . PRO A 1 196 ? -4.274 -20.978 -23.424 1.00 93.12 196 PRO A C 1
ATOM 1452 O O . PRO A 1 196 ? -3.990 -21.549 -22.374 1.00 93.12 196 PRO A O 1
ATOM 1455 N N . GLY A 1 197 ? -5.539 -20.830 -23.826 1.00 92.31 197 GLY A N 1
ATOM 1456 C CA . GLY A 1 197 ? -6.699 -21.360 -23.093 1.00 92.31 197 GLY A CA 1
ATOM 1457 C C . GLY A 1 197 ? -7.147 -20.545 -21.871 1.00 92.31 197 GLY A C 1
ATOM 1458 O O . GLY A 1 197 ? -8.190 -20.851 -21.295 1.00 92.31 197 GLY A O 1
ATOM 1459 N N . ALA A 1 198 ? -6.418 -19.494 -21.483 1.00 94.31 198 ALA A N 1
ATOM 1460 C CA . ALA A 1 198 ? -6.870 -18.574 -20.443 1.00 94.31 198 ALA A CA 1
ATOM 1461 C C . ALA A 1 198 ? -7.966 -17.624 -20.970 1.00 94.31 198 ALA A C 1
ATOM 1463 O O . ALA A 1 198 ? -8.003 -17.329 -22.169 1.00 94.31 198 ALA A O 1
ATOM 1464 N N . PRO A 1 199 ? -8.834 -17.076 -20.093 1.00 95.94 199 PRO A N 1
ATOM 1465 C CA . PRO A 1 199 ? -9.749 -16.006 -20.479 1.00 95.94 199 PRO A CA 1
ATOM 1466 C C . PRO A 1 199 ? -8.994 -14.834 -21.113 1.00 95.94 199 PRO A C 1
ATOM 1468 O O . PRO A 1 199 ? -7.874 -14.521 -20.705 1.00 95.94 199 PRO A O 1
ATOM 1471 N N . ALA A 1 200 ? -9.606 -14.173 -22.098 1.00 95.19 200 ALA A N 1
ATOM 1472 C CA . ALA A 1 200 ? -8.972 -13.054 -22.793 1.00 95.19 200 ALA A CA 1
ATOM 1473 C C . ALA A 1 200 ? -8.538 -11.941 -21.807 1.00 95.19 200 ALA A C 1
ATOM 1475 O O . ALA A 1 200 ? -9.236 -11.716 -20.812 1.00 95.19 200 ALA A O 1
ATOM 1476 N N . PRO A 1 201 ? -7.457 -11.185 -22.086 1.00 95.88 201 PRO A N 1
ATOM 1477 C CA . PRO A 1 201 ? -6.947 -10.148 -21.178 1.00 95.88 201 PRO A CA 1
ATOM 1478 C C . PRO A 1 201 ? -8.009 -9.138 -20.722 1.00 95.88 201 PRO A C 1
ATOM 1480 O O . PRO A 1 201 ? -8.079 -8.779 -19.547 1.00 95.88 201 PRO A O 1
ATOM 1483 N N . ILE A 1 202 ? -8.889 -8.724 -21.642 1.00 96.06 202 ILE A N 1
ATOM 1484 C CA . ILE A 1 202 ? -10.017 -7.832 -21.346 1.00 96.06 202 ILE A CA 1
ATOM 1485 C C . ILE A 1 202 ? -10.996 -8.443 -20.338 1.00 96.06 202 ILE A C 1
ATOM 1487 O O . ILE A 1 202 ? -11.503 -7.732 -19.476 1.00 96.06 202 ILE A O 1
ATOM 1491 N N . VAL A 1 203 ? -11.237 -9.754 -20.413 1.00 96.75 203 VAL A N 1
ATOM 1492 C CA . VAL A 1 203 ? -12.138 -10.473 -19.505 1.00 96.75 203 VAL A CA 1
ATOM 1493 C C . VAL A 1 203 ? -11.517 -10.546 -18.117 1.00 96.75 203 VAL A C 1
ATOM 1495 O O . VAL A 1 203 ? -12.192 -10.228 -17.143 1.00 96.75 203 VAL A O 1
ATOM 1498 N N . VAL A 1 204 ? -10.227 -10.889 -18.015 1.00 96.94 204 VAL A N 1
ATOM 1499 C CA . VAL A 1 204 ? -9.507 -10.914 -16.729 1.00 96.94 204 VAL A CA 1
ATOM 1500 C C . VAL A 1 204 ? -9.535 -9.540 -16.065 1.00 96.94 204 VAL A C 1
ATOM 1502 O O . VAL A 1 204 ? -9.863 -9.432 -14.883 1.00 96.94 204 VAL A O 1
ATOM 1505 N N . TRP A 1 205 ? -9.257 -8.483 -16.828 1.00 97.00 205 TRP A N 1
ATOM 1506 C CA . TRP A 1 205 ? -9.317 -7.118 -16.319 1.00 97.00 205 TRP A CA 1
ATOM 1507 C C . TRP A 1 205 ? -10.731 -6.715 -15.882 1.00 97.00 205 TRP A C 1
ATOM 1509 O O . TRP A 1 205 ? -10.903 -6.227 -14.764 1.00 97.00 205 TRP A O 1
ATOM 1519 N N . ALA A 1 206 ? -11.743 -6.932 -16.727 1.00 97.75 206 ALA A N 1
ATOM 1520 C CA . ALA A 1 206 ? -13.117 -6.524 -16.448 1.00 97.75 206 ALA A CA 1
ATOM 1521 C C . ALA A 1 206 ? -13.698 -7.270 -15.239 1.00 97.75 206 ALA A C 1
ATOM 1523 O O . ALA A 1 206 ? -14.227 -6.643 -14.323 1.00 97.75 206 ALA A O 1
ATOM 1524 N N . VAL A 1 207 ? -13.550 -8.598 -15.202 1.00 98.12 207 VAL A N 1
ATOM 1525 C CA . VAL A 1 207 ? -14.049 -9.436 -14.104 1.00 98.12 207 VAL A CA 1
ATOM 1526 C C . VAL A 1 207 ? -13.288 -9.147 -12.814 1.00 98.12 207 VAL A C 1
ATOM 1528 O O . VAL A 1 207 ? -13.922 -8.962 -11.779 1.00 98.12 207 VAL A O 1
ATOM 1531 N N . GLY A 1 208 ? -11.955 -9.047 -12.859 1.00 97.69 208 GLY A N 1
ATOM 1532 C CA . GLY A 1 208 ? -11.143 -8.727 -11.682 1.00 97.69 208 GLY A CA 1
ATOM 1533 C C . GLY A 1 208 ? -11.489 -7.360 -11.087 1.00 97.69 208 GLY A C 1
ATOM 1534 O O . GLY A 1 208 ? -11.695 -7.241 -9.878 1.00 97.69 208 GLY A O 1
ATOM 1535 N N . SER A 1 209 ? -11.639 -6.344 -11.942 1.00 98.31 209 SER A N 1
ATOM 1536 C CA . SER A 1 209 ? -12.029 -4.990 -11.529 1.00 98.31 209 SER A CA 1
ATOM 1537 C C . SER A 1 209 ? -13.441 -4.962 -10.941 1.00 98.31 209 SER A C 1
ATOM 1539 O O . SER A 1 209 ? -13.654 -4.379 -9.878 1.00 98.31 209 SER A O 1
ATOM 1541 N N . ALA A 1 210 ? -14.403 -5.626 -11.592 1.00 98.25 210 ALA A N 1
ATOM 1542 C CA . ALA A 1 210 ? -15.780 -5.699 -11.115 1.00 98.25 210 ALA A CA 1
ATOM 1543 C C . ALA A 1 210 ? -15.889 -6.467 -9.790 1.00 98.25 210 ALA A C 1
ATOM 1545 O O . ALA A 1 210 ? -16.548 -5.994 -8.868 1.00 98.25 210 ALA A O 1
ATOM 1546 N N . ALA A 1 211 ? -15.213 -7.610 -9.660 1.00 98.19 211 ALA A N 1
ATOM 1547 C CA . ALA A 1 211 ? -15.215 -8.411 -8.439 1.00 98.19 211 ALA A CA 1
ATOM 1548 C C . ALA A 1 211 ? -14.658 -7.622 -7.246 1.00 98.19 211 ALA A C 1
ATOM 1550 O O . ALA A 1 211 ? -15.273 -7.598 -6.178 1.00 98.19 211 ALA A O 1
ATOM 1551 N N . PHE A 1 212 ? -13.536 -6.920 -7.437 1.00 98.00 212 PHE A N 1
ATOM 1552 C CA . PHE A 1 212 ? -12.948 -6.077 -6.397 1.00 98.00 212 PHE A CA 1
ATOM 1553 C C . PHE A 1 212 ? -13.865 -4.902 -6.022 1.00 98.00 212 PHE A C 1
ATOM 1555 O O . PHE A 1 212 ? -14.095 -4.649 -4.838 1.00 98.00 212 PHE A O 1
ATOM 1562 N N . ALA A 1 213 ? -14.457 -4.232 -7.017 1.00 97.94 213 ALA A N 1
ATOM 1563 C CA . ALA A 1 213 ? -15.388 -3.131 -6.786 1.00 97.94 213 ALA A CA 1
ATOM 1564 C C . ALA A 1 213 ? -16.650 -3.576 -6.034 1.00 97.94 213 ALA A C 1
ATOM 1566 O O . ALA A 1 213 ? -17.078 -2.910 -5.090 1.00 97.94 213 ALA A O 1
ATOM 1567 N N . VAL A 1 214 ? -17.221 -4.726 -6.402 1.00 97.38 214 VAL A N 1
ATOM 1568 C CA . VAL A 1 214 ? -18.378 -5.316 -5.718 1.00 97.38 214 VAL A CA 1
ATOM 1569 C C . VAL A 1 214 ? -18.021 -5.678 -4.279 1.00 97.38 214 VAL A C 1
ATOM 1571 O O . VAL A 1 214 ? -18.771 -5.325 -3.371 1.00 97.38 214 VAL A O 1
ATOM 1574 N N . ALA A 1 215 ? -16.868 -6.309 -4.039 1.00 96.50 215 ALA A N 1
ATOM 1575 C CA . ALA A 1 215 ? -16.423 -6.649 -2.688 1.00 96.50 215 ALA A CA 1
ATOM 1576 C C . ALA A 1 215 ? -16.312 -5.403 -1.790 1.00 96.50 215 ALA A C 1
ATOM 1578 O O . ALA A 1 215 ? -16.861 -5.381 -0.685 1.00 96.50 215 ALA A O 1
ATOM 1579 N N . LEU A 1 216 ? -15.679 -4.332 -2.282 1.00 94.44 216 LEU A N 1
ATOM 1580 C CA . LEU A 1 216 ? -15.561 -3.072 -1.543 1.00 94.44 216 LEU A CA 1
ATOM 1581 C C . LEU A 1 216 ? -16.905 -2.362 -1.356 1.00 94.44 216 LEU A C 1
ATOM 1583 O O . LEU A 1 216 ? -17.164 -1.796 -0.293 1.00 94.44 216 LEU A O 1
ATOM 1587 N N . PHE A 1 217 ? -17.781 -2.396 -2.360 1.00 92.88 217 PHE A N 1
ATOM 1588 C CA . PHE A 1 217 ? -19.117 -1.820 -2.260 1.00 92.88 217 PHE A CA 1
ATOM 1589 C C . PHE A 1 217 ? -19.965 -2.533 -1.200 1.00 92.88 217 PHE A C 1
ATOM 1591 O O . PHE A 1 217 ? -20.603 -1.873 -0.372 1.00 92.88 217 PHE A O 1
ATOM 1598 N N . LEU A 1 218 ? -19.948 -3.869 -1.191 1.00 91.75 218 LEU A N 1
ATOM 1599 C CA . LEU A 1 218 ? -20.645 -4.679 -0.194 1.00 91.75 218 LEU A CA 1
ATOM 1600 C C . LEU A 1 218 ? -20.110 -4.397 1.213 1.00 91.75 218 LEU A C 1
ATOM 1602 O O . LEU A 1 218 ? -20.913 -4.176 2.118 1.00 91.75 218 LEU A O 1
ATOM 1606 N N . LEU A 1 219 ? -18.787 -4.294 1.375 1.00 88.38 219 LEU A N 1
ATOM 1607 C CA . LEU A 1 219 ? -18.148 -3.911 2.637 1.00 88.38 219 LEU A CA 1
ATOM 1608 C C . LEU A 1 219 ? -18.569 -2.503 3.099 1.00 88.38 219 LEU A C 1
ATOM 1610 O O . LEU A 1 219 ? -18.922 -2.286 4.257 1.00 88.38 219 LEU A O 1
ATOM 1614 N N . ALA A 1 220 ? -18.610 -1.531 2.186 1.00 87.12 220 ALA A N 1
ATOM 1615 C CA . ALA A 1 220 ? -19.075 -0.181 2.501 1.00 87.12 220 ALA A CA 1
ATOM 1616 C C . ALA A 1 220 ? -20.575 -0.140 2.861 1.00 87.12 220 ALA A C 1
ATOM 1618 O O . ALA A 1 220 ? -21.024 0.759 3.580 1.00 87.12 220 ALA A O 1
ATOM 1619 N N . ARG A 1 221 ? -21.378 -1.091 2.359 1.00 83.56 221 ARG A N 1
ATOM 1620 C CA . ARG A 1 221 ? -22.809 -1.208 2.674 1.00 83.56 221 ARG A CA 1
ATOM 1621 C C . ARG A 1 221 ? -23.036 -1.935 3.998 1.00 83.56 221 ARG A C 1
ATOM 1623 O O . ARG A 1 221 ? -23.864 -1.461 4.772 1.00 83.56 221 ARG A O 1
ATOM 1630 N N . SER A 1 222 ? -22.329 -3.022 4.299 1.00 79.56 222 SER A N 1
ATOM 1631 C CA . SER A 1 222 ? -22.492 -3.747 5.570 1.00 79.56 222 SER A CA 1
ATOM 1632 C C . SER A 1 222 ? -22.257 -2.831 6.775 1.00 79.56 222 SER A C 1
ATOM 1634 O O . SER A 1 222 ? -23.086 -2.797 7.685 1.00 79.56 222 SER A O 1
ATOM 1636 N N . ALA A 1 223 ? -21.249 -1.959 6.693 1.00 71.69 223 ALA A N 1
ATOM 1637 C CA . ALA A 1 223 ? -20.973 -0.935 7.699 1.00 71.69 223 ALA A CA 1
ATOM 1638 C C . ALA A 1 223 ? -22.154 0.038 7.943 1.00 71.69 223 ALA A C 1
ATOM 1640 O O . ALA A 1 223 ? -22.307 0.585 9.037 1.00 71.69 223 ALA A O 1
ATOM 1641 N N . ARG A 1 224 ? -23.031 0.256 6.947 1.00 66.19 224 ARG A N 1
ATOM 1642 C CA . ARG A 1 224 ? -24.274 1.038 7.109 1.00 66.19 224 ARG A CA 1
ATOM 1643 C C . ARG A 1 224 ? -25.374 0.253 7.822 1.00 66.19 224 ARG A C 1
ATOM 1645 O O . ARG A 1 224 ? -26.041 0.822 8.679 1.00 66.19 224 ARG A O 1
ATOM 1652 N N . ALA A 1 225 ? -25.574 -1.019 7.478 1.00 60.53 225 ALA A N 1
ATOM 1653 C CA . ALA A 1 225 ? -26.668 -1.833 8.020 1.00 60.53 225 ALA A CA 1
ATOM 1654 C C . ALA A 1 225 ? -26.546 -2.056 9.542 1.00 60.53 225 ALA A C 1
ATOM 1656 O O . ALA A 1 225 ? -27.546 -2.042 10.266 1.00 60.53 225 ALA A O 1
ATOM 1657 N N . VAL A 1 226 ? -25.311 -2.171 10.045 1.00 60.47 226 VAL A N 1
ATOM 1658 C CA . VAL A 1 226 ? -25.019 -2.257 11.487 1.00 60.47 226 VAL A CA 1
ATOM 1659 C C . VAL A 1 226 ? -25.475 -0.996 12.237 1.00 60.47 226 VAL A C 1
ATOM 1661 O O . VAL A 1 226 ? -25.951 -1.091 13.368 1.00 60.47 226 VAL A O 1
ATOM 1664 N N . ARG A 1 227 ? -25.391 0.189 11.613 1.00 58.88 227 ARG A N 1
ATOM 1665 C CA . ARG A 1 227 ? -25.813 1.457 12.231 1.00 58.88 227 ARG A CA 1
ATOM 1666 C C . ARG A 1 227 ? -27.323 1.491 12.470 1.00 58.88 227 ARG A C 1
ATOM 1668 O O . ARG A 1 227 ? -27.738 1.753 13.595 1.00 58.88 227 ARG A O 1
ATOM 1675 N N . THR A 1 228 ? -28.117 1.169 11.450 1.00 58.72 228 THR A N 1
ATOM 1676 C CA . THR A 1 228 ? -29.587 1.228 11.520 1.00 58.72 228 THR A CA 1
ATOM 1677 C C . THR A 1 228 ? -30.141 0.302 12.603 1.00 58.72 228 THR A C 1
ATOM 1679 O O . THR A 1 228 ? -30.985 0.714 13.387 1.00 58.72 228 THR A O 1
ATOM 1682 N N . SER A 1 229 ? -29.588 -0.908 12.723 1.00 59.28 229 SER A N 1
ATOM 1683 C CA . SER A 1 229 ? -30.031 -1.907 13.709 1.00 59.28 229 SER A CA 1
ATOM 1684 C C . SER A 1 229 ? -29.766 -1.484 15.162 1.00 59.28 229 SER A C 1
ATOM 1686 O O . SER A 1 229 ? -30.515 -1.848 16.065 1.00 59.28 229 SER A O 1
ATOM 1688 N N . SER A 1 230 ? -28.699 -0.709 15.397 1.00 56.50 230 SER A N 1
ATOM 1689 C CA . SER A 1 230 ? -28.362 -0.195 16.732 1.00 56.50 230 SER A CA 1
ATOM 1690 C C . SER A 1 230 ? -29.216 0.996 17.170 1.00 56.50 230 SER A C 1
ATOM 1692 O O . SER A 1 230 ? -29.339 1.236 18.364 1.00 56.50 230 SER A O 1
ATOM 1694 N N . GLU A 1 231 ? -29.802 1.721 16.219 1.00 57.00 231 GLU A N 1
ATOM 1695 C CA . GLU A 1 231 ? -30.614 2.922 16.457 1.00 57.00 231 GLU A CA 1
ATOM 1696 C C . GLU A 1 231 ? -32.084 2.559 16.743 1.00 57.00 231 GLU A C 1
ATOM 1698 O O . GLU A 1 231 ? -32.774 3.272 17.459 1.00 57.00 231 GLU A O 1
ATOM 1703 N N . THR A 1 232 ? -32.548 1.402 16.258 1.00 55.97 232 THR A N 1
ATOM 1704 C CA . THR A 1 232 ? -33.913 0.889 16.467 1.00 55.97 232 THR A CA 1
ATOM 1705 C C . THR A 1 232 ? -34.104 0.018 17.708 1.00 55.97 232 THR A C 1
ATOM 1707 O O . THR A 1 232 ? -35.222 -0.434 17.930 1.00 55.97 232 THR A O 1
ATOM 1710 N N . ARG A 1 233 ? -33.068 -0.267 18.512 1.00 45.59 233 ARG A N 1
ATOM 1711 C CA . ARG A 1 233 ? -33.255 -0.985 19.786 1.00 45.59 233 ARG A CA 1
ATOM 1712 C C . ARG A 1 233 ? -33.779 0.023 20.816 1.00 45.59 233 ARG A C 1
ATOM 1714 O O . ARG A 1 233 ? -32.984 0.854 21.250 1.00 45.59 233 ARG A O 1
ATOM 1721 N N . PRO A 1 234 ? -35.067 -0.017 21.207 1.00 48.78 234 PRO A N 1
ATOM 1722 C CA . PRO A 1 234 ? -35.574 0.888 22.227 1.00 48.78 234 PRO A CA 1
ATOM 1723 C C . PRO A 1 234 ? -34.798 0.614 23.514 1.00 48.78 234 PRO A C 1
ATOM 1725 O O . PRO A 1 234 ? -34.562 -0.554 23.846 1.00 48.78 234 PRO A O 1
ATOM 1728 N N . GLU A 1 235 ? -34.389 1.667 24.224 1.00 51.41 235 GLU A N 1
ATOM 1729 C CA . GLU A 1 235 ? -33.992 1.553 25.624 1.00 51.41 235 GLU A CA 1
ATOM 1730 C C . GLU A 1 235 ? -35.107 0.794 26.345 1.00 51.41 235 GLU A C 1
ATOM 1732 O O . GLU A 1 235 ? -36.204 1.312 26.544 1.00 51.41 235 GLU A O 1
ATOM 1737 N N . GLN A 1 236 ? -34.856 -0.469 26.692 1.00 54.31 236 GLN A N 1
ATOM 1738 C CA . GLN A 1 236 ? -35.649 -1.136 27.707 1.00 54.31 236 GLN A CA 1
ATOM 1739 C C . GLN A 1 236 ? -35.373 -0.367 28.992 1.00 54.31 236 GLN A C 1
ATOM 1741 O O . GLN A 1 236 ? -34.371 -0.597 29.665 1.00 54.31 236 GLN A O 1
ATOM 1746 N N . SER A 1 237 ? -36.243 0.603 29.262 1.00 51.19 237 SER A N 1
ATOM 1747 C CA . SER A 1 237 ? -36.338 1.320 30.516 1.00 51.19 237 SER A CA 1
ATOM 1748 C C . SER A 1 237 ? -36.421 0.284 31.628 1.00 51.19 237 SER A C 1
ATOM 1750 O O . SER A 1 237 ? -37.454 -0.356 31.833 1.00 51.19 237 SER A O 1
ATOM 1752 N N . SER A 1 238 ? -35.313 0.085 32.330 1.00 54.88 238 SER A N 1
ATOM 1753 C CA . SER A 1 238 ? -35.293 -0.601 33.610 1.00 54.88 238 SER A CA 1
ATOM 1754 C C . SER A 1 238 ? -35.983 0.304 34.629 1.00 54.88 238 SER A C 1
ATOM 1756 O O . SER A 1 238 ? -35.327 0.983 35.415 1.00 54.88 238 SER A O 1
ATOM 1758 N N . THR A 1 239 ? -37.310 0.375 34.574 1.00 58.44 239 THR A N 1
ATOM 1759 C CA . THR A 1 239 ? -38.118 0.891 35.675 1.00 58.44 239 THR A CA 1
ATOM 1760 C C . THR A 1 239 ? -38.106 -0.200 36.747 1.00 58.44 239 THR A C 1
ATOM 1762 O O . THR A 1 239 ? -38.599 -1.298 36.476 1.00 58.44 239 THR A O 1
ATOM 1765 N N . PRO A 1 240 ? -37.511 0.022 37.933 1.00 63.53 240 PRO A N 1
ATOM 1766 C CA . PRO A 1 240 ? -37.635 -0.942 39.016 1.00 63.53 240 PRO A CA 1
ATOM 1767 C C . PRO A 1 240 ? -39.116 -1.038 39.414 1.00 63.53 240 PRO A C 1
ATOM 1769 O O . PRO A 1 240 ? -39.804 -0.012 39.393 1.00 63.53 240 PRO A O 1
ATOM 1772 N N . PRO A 1 241 ? -39.633 -2.226 39.773 1.00 59.81 241 PRO A N 1
ATOM 1773 C CA . PRO A 1 241 ? -40.996 -2.333 40.267 1.00 59.81 241 PRO A CA 1
ATOM 1774 C C . PRO A 1 241 ? -41.140 -1.466 41.522 1.00 59.81 241 PRO A C 1
ATOM 1776 O O . PRO A 1 241 ? -40.329 -1.554 42.446 1.00 59.81 241 PRO A O 1
ATOM 1779 N N . ALA A 1 242 ? -42.160 -0.607 41.525 1.00 60.81 242 ALA A N 1
ATOM 1780 C CA . ALA A 1 242 ? -42.538 0.172 42.690 1.00 60.81 242 ALA A CA 1
ATOM 1781 C C . ALA A 1 242 ? -42.842 -0.792 43.844 1.00 60.81 242 ALA A C 1
ATOM 1783 O O . ALA A 1 242 ? -43.750 -1.620 43.760 1.00 60.81 242 ALA A O 1
ATOM 1784 N N . VAL A 1 243 ? -42.043 -0.696 44.903 1.00 66.19 243 VAL A N 1
ATOM 1785 C CA . VAL A 1 243 ? -42.321 -1.350 46.178 1.00 66.19 243 VAL A CA 1
ATOM 1786 C C . VAL A 1 243 ? -43.479 -0.578 46.800 1.00 66.19 243 VAL A C 1
ATOM 1788 O O . VAL A 1 243 ? -43.298 0.546 47.266 1.00 66.19 243 VAL A O 1
ATOM 1791 N N . ASN A 1 244 ? -44.678 -1.151 46.730 1.00 63.41 244 ASN A N 1
ATOM 1792 C CA . ASN A 1 244 ? -45.816 -0.667 47.501 1.00 63.41 244 ASN A CA 1
ATOM 1793 C C . ASN A 1 244 ? -45.597 -1.019 48.979 1.00 63.41 244 ASN A C 1
ATOM 1795 O O . ASN A 1 244 ? -45.110 -2.109 49.286 1.00 63.41 244 ASN A O 1
ATOM 1799 N N . ALA A 1 245 ? -45.915 -0.038 49.826 1.00 55.59 245 ALA A N 1
ATOM 1800 C CA . ALA A 1 245 ? -45.775 -0.023 51.281 1.00 55.59 245 ALA A CA 1
ATOM 1801 C C . ALA A 1 245 ? -46.505 -1.166 51.999 1.00 55.59 245 ALA A C 1
ATOM 1803 O O . ALA A 1 245 ? -47.550 -1.621 51.479 1.00 55.59 245 ALA A O 1
#

Foldseek 3Di:
DVVVVVVVVVVVCVVPVCPVVVLLVPFAPPDDQDDPVLLVQQLVCLVVLVLQLQQCAAPDVSQLRADPLRSVLSVVLLVVLLVLLQPDDDPVLVVQLVVLVVCSRVVVSVVCRSSVHHPPPDDHSVVSNVSSVSNSCSSQVDDLSLLSLADPNLVSSLVSNLVSVLRSLLSVLLCQFVRNPDDDPQSNVNGPDDDPPDPGSNCCSVVVSVVSSVVSVVSNVVSHVVVVVVVPPPPPPPPDPDDDD

Secondary structure (DSSP, 8-state):
-HHHHHHHHHHHHHHHS-HHHHHHTTS-TTPPPPPHHHHHHHHHHTHHHHHIIIIIS-BTTTTBPPPTHHHHHHHHHHHHHHHHHHTT--HHHHHHHHHHHHHHHHHHHHHHHHHT--TTSS--GGGTHHHHHHHHHHHH--TTHHHHHTTHHHHHHHHHHHHHHHHHHHHHHHHHHT-SSS--SSTTTT-S---TTSPPHHHHHHHHHHHHHHHHHHHHHHHHHHHHHHHSS------PPP---

Sequence (245 aa):
MTAVLIAVASVAFYMTSGQSSAVVTGLAVGNPPLSFIQHLTNFLNIPGLWTGALGGWGLGWLDTIMPAVVPTLSVAVAAGAIFIGVRTLTWRRATALAVALIAMWLVPLALLAQSRVLVGSSVQPRYILPLLIIALGVATAASHAERWWSGPRGLLAAAALSVAAAVALHTNVRRYTTGIDMPALNPGRDAEWWWPGAPAPIVVWAVGSAAFAVALFLLARSARAVRTSSETRPEQSSTPPAVNA